Protein AF-A0A956EHF3-F1 (afdb_monomer)

Nearest PDB structures (foldseek):
  3hfq-assembly2_B  TM=5.389E-01  e=4.801E-04  Lactiplantibacillus plantarum
  8qcb-assembly1_C  TM=4.777E-01  e=9.890E-03  Saccharomyces cerevisiae
  8suc-assembly1_A  TM=6.379E-01  e=1.531E-01  Caenorhabditis elegans

Mean predicted aligned error: 15.93 Å

Foldseek 3Di:
DDDDDDDDDDDDDDDDDDDDDDDDDDDDDDDDDDDDDDDDDDDDDDDDDDDDDDDDDDDDDDDPDPDDDDDDDDDDDDDDDDDDDDDDDDDDDPDPDDLPDDDPPQPVPCVPLQDDLPFDWDWADDLQFQWIWTATPVVRFGFFIEHQAQPTNLLRWADWEAAPSRQKIWIWRLNQQKIWMFGPDPVLFDPPVPPPDQDAGGHHVRYDHPPRHRRGQDMDRDPQAANDSQFHKAAKYKQLADQDPVNSGHDQIKMWIWGAGPQRWIWTWIARRRYRHTPDTATDHNDPLVSHHQHAWEAALVRWIWTDRQAFWIWTWQPVDVVIHIDIGTDDRVDRDHYDYDRNVD

Sequence (346 aa):
MRRSISLSLPVLIGSALVACSGGEGRDSDSESGASSVTIGSVSVSASASASASASASASASASGGDSDSGSGSSGTDSAGSDSAASDSAASAGEGVKFDLGDTPEFPPKCDGVGGMLDESYIWVPSTSDGWVSKINTRTLVEEARYYMGPSGGTESVSRTAVSGDGRFVVVNSRGTGRSTAVAANIADCVDTNQDGVINTSTSPADIKPWGTDECVLWSLVHPSWSGSYTHGPRGITWTLGEWNEPTCSFINPKVWLGFLGGGGEGHIVKLNGITGQMEEDLVAPAWDGQGYAPYGGALDPEQRPWFTGLRGELVRVNTDQNPISLTRISQPGNIQTYGMTVDPNG

Radius of gyration: 29.64 Å; Cα contacts (8 Å, |Δi|>4): 679; chains: 1; bounding box: 87×95×73 Å

Structure (mmCIF, N/CA/C/O backbone):
data_AF-A0A956EHF3-F1
#
_entry.id   AF-A0A956EHF3-F1
#
loop_
_atom_site.group_PDB
_atom_site.id
_atom_site.type_symbol
_atom_site.label_atom_id
_atom_site.label_alt_id
_atom_site.label_comp_id
_atom_site.label_asym_id
_atom_site.label_entity_id
_atom_site.label_seq_id
_atom_site.pdbx_PDB_ins_code
_atom_site.Cartn_x
_atom_site.Cartn_y
_atom_site.Cartn_z
_atom_site.occupancy
_atom_site.B_iso_or_equiv
_atom_site.auth_seq_id
_atom_site.auth_comp_id
_atom_site.auth_asym_id
_atom_site.auth_atom_id
_atom_site.pdbx_PDB_model_num
ATOM 1 N N . MET A 1 1 ? 45.647 47.481 1.843 1.00 43.12 1 MET A N 1
ATOM 2 C CA . MET A 1 1 ? 45.424 48.427 0.719 1.00 43.12 1 MET A CA 1
ATOM 3 C C . MET A 1 1 ? 43.963 48.869 0.710 1.00 43.12 1 MET A C 1
ATOM 5 O O . MET A 1 1 ? 43.163 48.246 1.397 1.00 43.12 1 MET A O 1
ATOM 9 N N . ARG A 1 2 ? 43.634 49.995 0.060 1.00 35.66 2 ARG A N 1
ATOM 10 C CA . ARG A 1 2 ? 42.328 50.674 0.195 1.00 35.66 2 ARG A CA 1
ATOM 11 C C . ARG A 1 2 ? 41.221 50.026 -0.652 1.00 35.66 2 ARG A C 1
ATOM 13 O O . ARG A 1 2 ? 41.503 49.445 -1.692 1.00 35.66 2 ARG A O 1
ATOM 20 N N . ARG A 1 3 ? 39.969 50.193 -0.203 1.00 41.28 3 ARG A N 1
ATOM 21 C CA . ARG A 1 3 ? 38.739 49.939 -0.977 1.00 41.28 3 ARG A CA 1
ATOM 22 C C . ARG A 1 3 ? 38.704 50.786 -2.255 1.00 41.28 3 ARG A C 1
ATOM 24 O O . ARG A 1 3 ? 39.095 51.950 -2.202 1.00 41.28 3 ARG A O 1
ATOM 31 N N . SER A 1 4 ? 38.035 50.271 -3.285 1.00 49.88 4 SER A N 1
ATOM 32 C CA . SER A 1 4 ? 37.347 51.083 -4.294 1.00 49.88 4 SER A CA 1
ATOM 33 C C . SER A 1 4 ? 35.994 50.450 -4.615 1.00 49.88 4 SER A C 1
ATOM 35 O O . SER A 1 4 ? 35.916 49.280 -4.968 1.00 49.88 4 SER A O 1
ATOM 37 N N . ILE A 1 5 ? 34.933 51.236 -4.443 1.00 44.69 5 ILE A N 1
ATOM 38 C CA . ILE A 1 5 ? 33.570 50.939 -4.895 1.00 44.69 5 ILE A CA 1
ATOM 39 C C . ILE A 1 5 ? 33.405 51.628 -6.251 1.00 44.69 5 ILE A C 1
ATOM 41 O O . ILE A 1 5 ? 33.952 52.712 -6.458 1.00 44.69 5 ILE A O 1
ATOM 45 N N . SER A 1 6 ? 32.631 51.053 -7.166 1.00 49.94 6 SER A N 1
ATOM 46 C CA . SER A 1 6 ? 32.070 51.807 -8.288 1.00 49.94 6 SER A CA 1
ATOM 47 C C . SER A 1 6 ? 30.650 51.340 -8.557 1.00 49.94 6 SER A C 1
ATOM 49 O O . SER A 1 6 ? 30.371 50.147 -8.606 1.00 49.94 6 SER A O 1
ATOM 51 N N . LEU A 1 7 ? 29.761 52.320 -8.668 1.00 45.75 7 LEU A N 1
ATOM 52 C CA . LEU A 1 7 ? 28.326 52.176 -8.846 1.00 45.75 7 LEU A CA 1
ATOM 53 C C . LEU A 1 7 ? 27.960 53.060 -10.039 1.00 45.75 7 LEU A C 1
ATOM 55 O O . LEU A 1 7 ? 28.296 54.243 -10.032 1.00 45.75 7 LEU A O 1
ATOM 59 N N . SER A 1 8 ? 27.313 52.513 -11.064 1.00 44.25 8 SER A N 1
ATOM 60 C CA . SER A 1 8 ? 26.724 53.321 -12.138 1.00 44.25 8 SER A CA 1
ATOM 61 C C . SER A 1 8 ? 25.534 52.603 -12.779 1.00 44.25 8 SER A C 1
ATOM 63 O O . SER A 1 8 ? 25.517 51.386 -12.933 1.00 44.25 8 SER A O 1
ATOM 65 N N . LEU A 1 9 ? 24.516 53.403 -13.074 1.00 37.94 9 LEU A N 1
ATOM 66 C CA . LEU A 1 9 ? 23.168 53.090 -13.552 1.00 37.94 9 LEU A CA 1
ATOM 67 C C . LEU A 1 9 ? 22.742 54.312 -14.409 1.00 37.94 9 LEU A C 1
ATOM 69 O O . LEU A 1 9 ? 23.399 55.351 -14.297 1.00 37.94 9 LEU A O 1
ATOM 73 N N . PRO A 1 10 ? 21.566 54.333 -15.056 1.00 60.44 10 PRO A N 1
ATOM 74 C CA . PRO A 1 10 ? 20.973 53.421 -16.041 1.00 60.44 10 PRO A CA 1
ATOM 75 C C . PRO A 1 10 ? 20.956 54.056 -17.460 1.00 60.44 10 PRO A C 1
ATOM 77 O O . PRO A 1 10 ? 21.263 55.235 -17.613 1.00 60.44 10 PRO A O 1
ATOM 80 N N . VAL A 1 11 ? 20.456 53.342 -18.480 1.00 40.88 11 VAL A N 1
ATOM 81 C CA . VAL A 1 11 ? 19.829 53.967 -19.670 1.00 40.88 11 VAL A CA 1
ATOM 82 C C . VAL A 1 11 ? 18.556 53.197 -20.045 1.00 40.88 11 VAL A C 1
ATOM 84 O O . VAL A 1 11 ? 18.517 51.972 -19.963 1.00 40.88 11 VAL A O 1
ATOM 87 N N . LEU A 1 12 ? 17.517 53.939 -20.429 1.00 38.81 12 LEU A N 1
ATOM 88 C CA . LEU A 1 12 ? 16.202 53.478 -20.895 1.00 38.81 12 LEU A CA 1
ATOM 89 C C . LEU A 1 12 ? 15.941 54.087 -22.296 1.00 38.81 12 LEU A C 1
ATOM 91 O O . LEU A 1 12 ? 16.754 54.895 -22.740 1.00 38.81 12 LEU A O 1
ATOM 95 N N . ILE A 1 13 ? 14.782 53.803 -22.918 1.00 36.38 13 ILE A N 1
ATOM 96 C CA . ILE A 1 13 ? 14.319 54.271 -24.258 1.00 36.38 13 ILE A CA 1
ATOM 97 C C . ILE A 1 13 ? 14.826 53.371 -25.414 1.00 36.38 13 ILE A C 1
ATOM 99 O O . ILE A 1 13 ? 16.001 53.035 -25.467 1.00 36.38 13 ILE A O 1
ATOM 103 N N . GLY A 1 14 ? 13.997 52.949 -26.380 1.00 33.28 14 GLY A N 1
ATOM 104 C CA . GLY A 1 14 ? 12.549 53.160 -26.536 1.00 33.28 14 GLY A CA 1
ATOM 105 C C . GLY A 1 14 ? 11.970 52.462 -27.779 1.00 33.28 14 GLY A C 1
ATOM 106 O O . GLY A 1 14 ? 12.709 51.963 -28.623 1.00 33.28 14 GLY A O 1
ATOM 107 N N . SER A 1 15 ? 10.639 52.411 -27.875 1.00 41.09 15 SER A N 1
ATOM 108 C CA . SER A 1 15 ? 9.892 51.748 -28.958 1.00 41.09 15 SER A CA 1
ATOM 109 C C . SER A 1 15 ? 9.709 52.630 -30.200 1.00 41.09 15 SER A C 1
ATOM 111 O O . SER A 1 15 ? 9.577 53.846 -30.076 1.00 41.09 15 SER A O 1
ATOM 113 N N . ALA A 1 16 ? 9.563 52.012 -31.378 1.00 37.00 16 ALA A N 1
ATOM 114 C CA . ALA A 1 16 ? 8.971 52.643 -32.562 1.00 37.00 16 ALA A CA 1
ATOM 115 C C . ALA A 1 16 ? 8.178 51.621 -33.406 1.00 37.00 16 ALA A C 1
ATOM 117 O O . ALA A 1 16 ? 8.663 50.528 -33.686 1.00 37.00 16 ALA A O 1
ATOM 118 N N . LEU A 1 17 ? 6.960 52.002 -33.802 1.00 39.00 17 LEU A N 1
ATOM 119 C CA . LEU A 1 17 ? 6.030 51.289 -34.693 1.00 39.00 17 LEU A CA 1
ATOM 120 C C . LEU A 1 17 ? 5.929 52.021 -36.042 1.00 39.00 17 LEU A C 1
ATOM 122 O O . LEU A 1 17 ? 5.933 53.245 -36.029 1.00 39.00 17 LEU A O 1
ATOM 126 N N . VAL A 1 18 ? 5.732 51.280 -37.143 1.00 36.66 18 VAL A N 1
ATOM 127 C CA . VAL A 1 18 ? 5.091 51.635 -38.444 1.00 36.66 18 VAL A CA 1
ATOM 128 C C . VAL A 1 18 ? 4.889 50.269 -39.160 1.00 36.66 18 VAL A C 1
ATOM 130 O O . VAL A 1 18 ? 5.855 49.518 -39.241 1.00 36.66 18 VAL A O 1
ATOM 133 N N . ALA A 1 19 ? 3.689 49.730 -39.450 1.00 30.39 19 ALA A N 1
ATOM 134 C CA . ALA A 1 19 ? 2.595 50.141 -40.366 1.00 30.39 19 ALA A CA 1
ATOM 135 C C . ALA A 1 19 ? 2.975 50.025 -41.876 1.00 30.39 19 ALA A C 1
ATOM 137 O O . ALA A 1 19 ? 4.065 50.437 -42.239 1.00 30.39 19 ALA A O 1
ATOM 138 N N . CYS A 1 20 ? 2.169 49.524 -42.835 1.00 32.56 20 CYS A N 1
ATOM 139 C CA . CYS A 1 20 ? 0.815 48.930 -42.831 1.00 32.56 20 CYS A CA 1
ATOM 140 C C . CYS A 1 20 ? 0.480 48.213 -44.183 1.00 32.56 20 CYS A C 1
ATOM 142 O O . CYS A 1 20 ? 1.234 48.349 -45.144 1.00 32.56 20 CYS A O 1
ATOM 144 N N . SER A 1 21 ? -0.721 47.603 -44.278 1.00 30.64 21 SER A N 1
ATOM 145 C CA . SER A 1 21 ? -1.474 47.122 -45.482 1.00 30.64 21 SER A CA 1
ATOM 146 C C . SER A 1 21 ? -1.103 45.765 -46.140 1.00 30.64 21 SER A C 1
ATOM 148 O O . SER A 1 21 ? 0.073 45.450 -46.267 1.00 30.64 21 SER A O 1
ATOM 150 N N . GLY A 1 22 ? -2.063 44.933 -46.599 1.00 30.47 22 GLY A N 1
ATOM 151 C CA . GLY A 1 22 ? -3.537 44.991 -46.433 1.00 30.47 22 GLY A CA 1
ATOM 152 C C . GLY A 1 22 ? -4.351 43.950 -47.252 1.00 30.47 22 GLY A C 1
ATOM 153 O O . GLY A 1 22 ? -3.834 43.421 -48.229 1.00 30.47 22 GLY A O 1
ATOM 154 N N . GLY A 1 23 ? -5.628 43.731 -46.866 1.00 32.16 23 GLY A N 1
ATOM 155 C CA . GLY A 1 23 ? -6.690 42.965 -47.578 1.00 32.16 23 GLY A CA 1
ATOM 156 C C . GLY A 1 23 ? -6.627 41.426 -47.454 1.00 32.16 23 GLY A C 1
ATOM 157 O O . GLY A 1 23 ? -5.544 40.866 -47.541 1.00 32.16 23 GLY A O 1
ATOM 158 N N . GLU A 1 24 ? -7.697 40.642 -47.250 1.00 36.94 24 GLU A N 1
ATOM 159 C CA . GLU A 1 24 ? -9.147 40.825 -46.962 1.00 36.94 24 GLU A CA 1
ATOM 160 C C . GLU A 1 24 ? -9.628 39.561 -46.176 1.00 36.94 24 GLU A C 1
ATOM 162 O O . GLU A 1 24 ? -8.911 38.563 -46.179 1.00 36.94 24 GLU A O 1
ATOM 167 N N . GLY A 1 25 ? -10.787 39.448 -45.504 1.00 30.11 25 GLY A N 1
ATOM 168 C CA . GLY A 1 25 ? -11.934 40.340 -45.245 1.00 30.11 25 GLY A CA 1
ATOM 169 C C . GLY A 1 25 ? -13.141 39.546 -44.662 1.00 30.11 25 GLY A C 1
ATOM 170 O O . GLY A 1 25 ? -13.052 38.325 -44.550 1.00 30.11 25 GLY A O 1
ATOM 171 N N . ARG A 1 26 ? -14.273 40.221 -44.377 1.00 33.62 26 ARG A N 1
ATOM 172 C CA . ARG A 1 26 ? -15.594 39.710 -43.891 1.00 33.62 26 ARG A CA 1
ATOM 173 C C . ARG A 1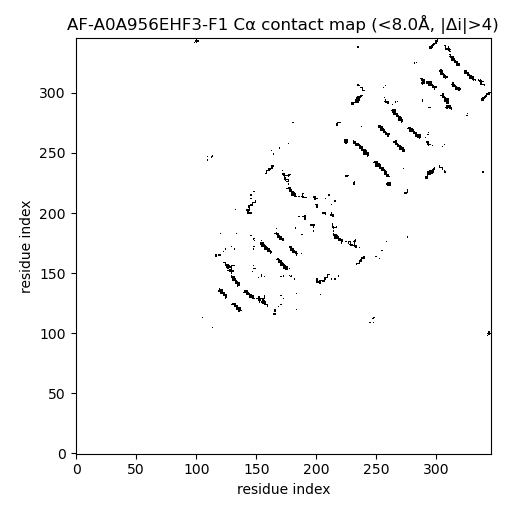 26 ? -15.736 39.316 -42.404 1.00 33.62 26 ARG A C 1
ATOM 175 O O . ARG A 1 26 ? -15.600 38.151 -42.047 1.00 33.62 26 ARG A O 1
ATOM 182 N N . ASP A 1 27 ? -16.052 40.323 -41.583 1.00 32.94 27 ASP A N 1
ATOM 183 C CA . ASP A 1 27 ? -17.317 40.560 -40.834 1.00 32.94 27 ASP A CA 1
ATOM 184 C C . ASP A 1 27 ? -18.120 39.338 -40.295 1.00 32.94 27 ASP A C 1
ATOM 186 O O . ASP A 1 27 ? -18.240 38.316 -40.964 1.00 32.94 27 ASP A O 1
ATOM 190 N N . SER A 1 28 ? -18.787 39.390 -39.128 1.00 34.25 28 SER A N 1
ATOM 191 C CA . SER A 1 28 ? -19.385 40.563 -38.449 1.00 34.25 28 SER A CA 1
ATOM 192 C C . SER A 1 28 ? -19.363 40.504 -36.906 1.00 34.25 28 SER A C 1
ATOM 194 O O . SER A 1 28 ? -19.208 39.442 -36.304 1.00 34.25 28 SER A O 1
ATOM 196 N N . ASP A 1 29 ? -19.579 41.671 -36.294 1.00 29.52 29 ASP A N 1
ATOM 197 C CA . ASP A 1 29 ? -19.496 42.001 -34.860 1.00 29.52 29 ASP A CA 1
ATOM 198 C C . ASP A 1 29 ? -20.608 41.375 -33.979 1.00 29.52 29 ASP A C 1
ATOM 200 O O . ASP A 1 29 ? -21.667 40.970 -34.460 1.00 29.52 29 ASP A O 1
ATOM 204 N N . SER A 1 30 ? -20.479 41.334 -32.645 1.00 34.28 30 SER A N 1
ATOM 205 C CA . SER A 1 30 ? -20.818 42.500 -31.797 1.00 34.28 30 SER A CA 1
ATOM 206 C C . SER A 1 30 ? -20.195 42.450 -30.390 1.00 34.28 30 SER A C 1
ATOM 208 O O . SER A 1 30 ? -20.305 41.445 -29.689 1.00 34.28 30 SER A O 1
ATOM 210 N N . GLU A 1 31 ? -19.620 43.574 -29.950 1.00 29.92 31 GLU A N 1
ATOM 211 C CA . GLU A 1 31 ? -19.123 43.821 -28.585 1.00 29.92 31 GLU A CA 1
ATOM 212 C C . GLU A 1 31 ? -20.164 44.477 -27.653 1.00 29.92 31 GLU A C 1
ATOM 214 O O . GLU A 1 31 ? -21.012 45.247 -28.098 1.00 29.92 31 GLU A O 1
ATOM 219 N N . SER A 1 32 ? -20.008 44.268 -26.338 1.00 32.22 32 SER A N 1
ATOM 220 C CA . SER A 1 32 ? -19.997 45.300 -25.265 1.00 32.22 32 SER A CA 1
ATOM 221 C C . SER A 1 32 ? -19.728 44.573 -23.927 1.00 32.22 32 SER A C 1
ATOM 223 O O . SER A 1 32 ? -20.292 43.507 -23.713 1.00 32.22 32 SER A O 1
ATOM 225 N N . GLY A 1 33 ? -18.856 44.972 -22.990 1.00 25.53 33 GLY A N 1
ATOM 226 C CA . GLY A 1 33 ? -18.296 46.288 -22.649 1.00 25.53 33 GLY A CA 1
ATOM 227 C C . GLY A 1 33 ? -19.103 46.917 -21.492 1.00 25.53 33 GLY A C 1
ATOM 228 O O . GLY A 1 33 ? -20.307 47.061 -21.642 1.00 25.53 33 GLY A O 1
ATOM 229 N N . ALA A 1 34 ? -18.564 47.321 -20.328 1.00 29.62 34 ALA A N 1
ATOM 230 C CA . ALA A 1 34 ? -17.186 47.304 -19.810 1.00 29.62 34 ALA A CA 1
ATOM 231 C C . ALA A 1 34 ? -17.132 47.562 -18.265 1.00 29.62 34 ALA A C 1
ATOM 233 O O . ALA A 1 34 ? -18.137 47.921 -17.661 1.00 29.62 34 ALA A O 1
ATOM 234 N N . SER A 1 35 ? -15.926 47.483 -17.672 1.00 26.55 35 SER A N 1
ATOM 235 C CA . SER A 1 35 ? -15.424 48.309 -16.534 1.00 26.55 35 SER A CA 1
ATOM 236 C C . SER A 1 35 ? -15.904 48.142 -15.061 1.00 26.55 35 SER A C 1
ATOM 238 O O . SER A 1 35 ? -16.793 48.840 -14.594 1.00 26.55 35 SER A O 1
ATOM 240 N N . SER A 1 36 ? -15.123 47.366 -14.285 1.00 28.16 36 SER A N 1
ATOM 241 C CA . SER A 1 36 ? -14.218 47.805 -13.174 1.00 28.16 36 SER A CA 1
ATOM 242 C C . SER A 1 36 ? -14.675 48.544 -11.874 1.00 28.16 36 SER A C 1
ATOM 244 O O . SER A 1 36 ? -15.384 49.538 -11.943 1.00 28.16 36 SER A O 1
ATOM 246 N N . VAL A 1 37 ? -13.985 48.199 -10.753 1.00 25.75 37 VAL A N 1
ATOM 247 C CA . VAL A 1 37 ? -13.595 49.006 -9.539 1.00 25.75 37 VAL A CA 1
ATOM 248 C C . VAL A 1 37 ? -14.238 48.680 -8.152 1.00 25.75 37 VAL A C 1
ATOM 250 O O . VAL A 1 37 ? -15.301 49.168 -7.802 1.00 25.75 37 VAL A O 1
ATOM 253 N N . THR A 1 38 ? -13.453 47.952 -7.328 1.00 25.86 38 THR A N 1
ATOM 254 C CA . THR A 1 38 ? -13.061 48.198 -5.901 1.00 25.86 38 THR A CA 1
ATOM 255 C C . THR A 1 38 ? -14.037 48.135 -4.693 1.00 25.86 38 THR A C 1
ATOM 257 O O . THR A 1 38 ? -14.842 49.026 -4.469 1.00 25.86 38 THR A O 1
ATOM 260 N N . ILE A 1 39 ? -13.745 47.153 -3.812 1.00 29.09 39 ILE A N 1
ATOM 261 C CA . ILE A 1 39 ? -13.782 47.0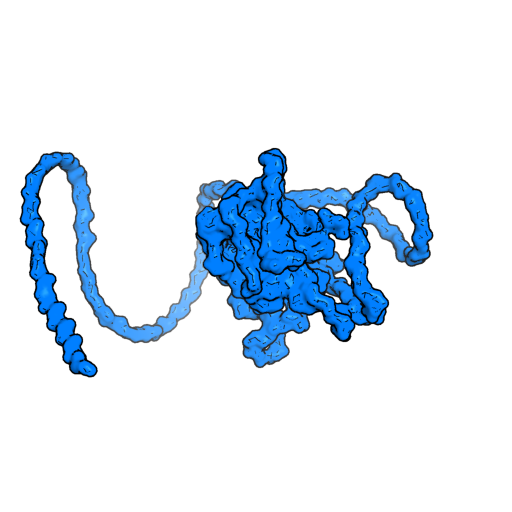91 -2.318 1.00 29.09 39 ILE A CA 1
ATOM 262 C C . ILE A 1 39 ? -15.000 47.659 -1.548 1.00 29.09 39 ILE A C 1
ATOM 264 O O . ILE A 1 39 ? -15.195 48.865 -1.443 1.00 29.09 39 ILE A O 1
ATOM 268 N N . GLY A 1 40 ? -15.666 46.773 -0.793 1.00 25.34 40 GLY A N 1
ATOM 269 C CA . GLY A 1 40 ? -16.556 47.086 0.335 1.00 25.34 40 GLY A CA 1
ATOM 270 C C . GLY A 1 40 ? -16.744 45.852 1.233 1.00 25.34 40 GLY A C 1
ATOM 271 O O . GLY A 1 40 ? -16.691 44.729 0.739 1.00 25.34 40 GLY A O 1
ATOM 272 N N . SER A 1 41 ? -16.885 46.033 2.548 1.00 27.70 41 SER A N 1
ATOM 273 C CA . SER A 1 41 ? -16.745 44.968 3.557 1.00 27.70 41 SER A CA 1
ATOM 274 C C . SER A 1 41 ? -18.035 44.633 4.339 1.00 27.70 41 SER A C 1
ATOM 276 O O . SER A 1 41 ? -19.015 45.368 4.302 1.00 27.70 41 SER A O 1
ATOM 278 N N . VAL A 1 42 ? -17.930 43.562 5.142 1.00 26.11 42 VAL A N 1
ATOM 279 C CA . VAL A 1 42 ? -18.718 43.179 6.341 1.00 26.11 42 VAL A CA 1
ATOM 280 C C . VAL A 1 42 ? -20.083 42.459 6.202 1.00 26.11 42 VAL A C 1
ATOM 282 O O . VAL A 1 42 ? -21.013 42.891 5.533 1.00 26.11 42 VAL A O 1
ATOM 285 N N . SER A 1 43 ? -20.209 41.446 7.074 1.00 25.73 43 SER A N 1
ATOM 286 C CA . SER A 1 43 ? -21.404 40.938 7.787 1.00 25.73 43 SER A CA 1
ATOM 287 C C . SER A 1 43 ? -22.385 39.956 7.124 1.00 25.73 43 SER A C 1
ATOM 289 O O . SER A 1 43 ? -23.267 40.301 6.348 1.00 25.73 43 SER A O 1
ATOM 291 N N . VAL A 1 44 ? -22.290 38.727 7.641 1.00 27.86 44 VAL A N 1
ATOM 292 C CA . VAL A 1 44 ? -23.337 37.708 7.814 1.00 27.86 44 VAL A CA 1
ATOM 293 C C . VAL A 1 44 ? -24.749 38.228 8.128 1.00 27.86 44 VAL A C 1
ATOM 295 O O . VAL A 1 44 ? -24.937 39.092 8.983 1.00 27.86 44 VAL A O 1
ATOM 298 N N . SER A 1 45 ? -25.753 37.527 7.595 1.00 28.00 45 SER A N 1
ATOM 299 C CA . SER A 1 45 ? -26.913 37.056 8.371 1.00 28.00 45 SER A CA 1
ATOM 300 C C . SER A 1 45 ? -27.565 35.856 7.683 1.00 28.00 45 SER A C 1
ATOM 302 O O . SER A 1 45 ? -27.703 35.825 6.463 1.00 28.00 45 SER A O 1
ATOM 304 N N . ALA A 1 46 ? -27.939 34.852 8.474 1.00 28.17 46 ALA A N 1
ATOM 305 C CA . ALA A 1 46 ? -28.605 33.648 7.994 1.00 28.17 46 ALA A CA 1
ATOM 306 C C . ALA A 1 46 ? -30.119 33.862 7.841 1.00 28.17 46 ALA A C 1
ATOM 308 O O . ALA A 1 46 ? -30.720 34.655 8.564 1.00 28.17 46 ALA A O 1
ATOM 309 N N . SER A 1 47 ? -30.756 33.072 6.977 1.00 28.81 47 SER A N 1
ATOM 310 C CA . SER A 1 47 ? -32.165 32.688 7.122 1.00 28.81 47 SER A CA 1
ATOM 311 C C . SER A 1 47 ? -32.418 31.391 6.365 1.00 28.81 47 SER A C 1
ATOM 313 O O . SER A 1 47 ? -32.215 31.314 5.157 1.00 28.81 47 SER A O 1
ATOM 315 N N . ALA A 1 48 ? -32.844 30.361 7.092 1.00 28.70 48 ALA A N 1
ATOM 316 C CA . ALA A 1 48 ? -33.295 29.108 6.508 1.00 28.70 48 ALA A CA 1
ATOM 317 C C . ALA A 1 48 ? -34.742 29.239 6.012 1.00 28.70 48 ALA A C 1
ATOM 319 O O . ALA A 1 48 ? -35.549 29.946 6.613 1.00 28.70 48 ALA A O 1
ATOM 320 N N . SER A 1 49 ? -35.098 28.485 4.974 1.00 29.38 49 SER A N 1
ATOM 321 C CA . SER A 1 49 ? -36.473 28.033 4.736 1.00 29.38 49 SER A CA 1
ATOM 322 C C . SER A 1 49 ? -36.449 26.803 3.838 1.00 29.38 49 SER A C 1
ATOM 324 O O . SER A 1 49 ? -35.957 26.850 2.715 1.00 29.38 49 SER A O 1
ATOM 326 N N . ALA A 1 50 ? -36.968 25.692 4.352 1.00 28.53 50 ALA A N 1
ATOM 327 C CA . ALA A 1 50 ? -37.194 24.483 3.575 1.00 28.53 50 ALA A CA 1
ATOM 328 C C . ALA A 1 50 ? -38.518 24.581 2.806 1.00 28.53 50 ALA A C 1
ATOM 330 O O . ALA A 1 50 ? -39.474 25.167 3.312 1.00 28.53 50 ALA A O 1
ATOM 331 N N . SER A 1 51 ? -38.608 23.919 1.651 1.00 28.05 51 SER A N 1
ATOM 332 C CA . SER A 1 51 ? -39.790 23.140 1.243 1.00 28.05 51 SER A CA 1
ATOM 333 C C . SER A 1 51 ? -39.480 22.295 0.008 1.00 28.05 51 SER A C 1
ATOM 335 O O . SER A 1 51 ? -38.732 22.707 -0.874 1.00 28.05 51 SER A O 1
ATOM 337 N N . ALA A 1 52 ? -40.044 21.091 -0.030 1.00 27.14 52 ALA A N 1
ATOM 338 C CA . ALA A 1 52 ? -39.847 20.116 -1.097 1.00 27.14 52 ALA A CA 1
ATOM 339 C C . ALA A 1 52 ? -40.829 20.324 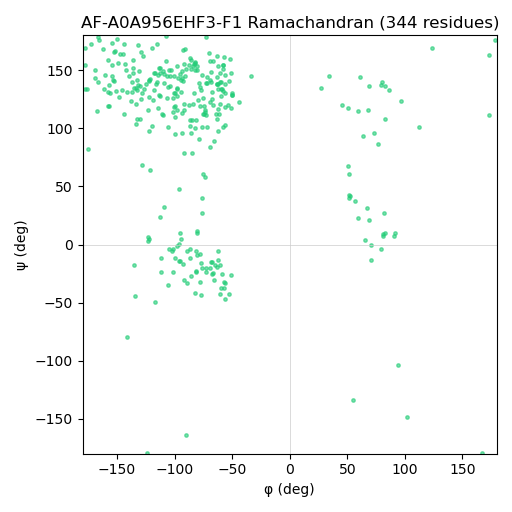-2.261 1.00 27.14 52 ALA A C 1
ATOM 341 O O . ALA A 1 52 ? -41.927 20.840 -2.049 1.00 27.14 52 ALA A O 1
ATOM 342 N N . SER A 1 53 ? -40.511 19.784 -3.445 1.00 28.12 53 SER A N 1
ATOM 343 C CA . SER A 1 53 ? -41.320 18.713 -4.066 1.00 28.12 53 SER A CA 1
ATOM 344 C C . SER A 1 53 ? -40.736 18.218 -5.393 1.00 28.12 53 SER A C 1
ATOM 346 O O . SER A 1 53 ? -40.000 18.918 -6.080 1.00 28.12 53 SER A O 1
ATOM 348 N N . ALA A 1 54 ? -41.068 16.970 -5.719 1.00 26.50 54 ALA A N 1
ATOM 349 C CA . ALA A 1 54 ? -40.561 16.218 -6.861 1.00 26.50 54 ALA A CA 1
ATOM 350 C C . ALA A 1 54 ? -41.051 16.734 -8.227 1.00 26.50 54 ALA A C 1
ATOM 352 O O . ALA A 1 54 ? -42.163 17.250 -8.338 1.00 26.50 54 ALA A O 1
ATOM 353 N N . SER A 1 55 ? -40.306 16.413 -9.291 1.00 27.14 55 SER A N 1
ATOM 354 C CA . SER A 1 55 ? -40.805 15.521 -10.358 1.00 27.14 55 SER A CA 1
ATOM 355 C C . SER A 1 55 ? -39.694 15.100 -11.330 1.00 27.14 55 SER A C 1
ATOM 357 O O . SER A 1 55 ? -38.721 15.821 -11.532 1.00 27.14 55 SER A O 1
ATOM 359 N N . ALA A 1 56 ? -39.838 13.907 -11.911 1.00 26.58 56 ALA A N 1
ATOM 360 C CA . ALA A 1 56 ? -38.849 13.274 -12.783 1.00 26.58 56 ALA A CA 1
ATOM 361 C C . ALA A 1 56 ? -38.901 13.770 -14.239 1.00 26.58 56 ALA A C 1
ATOM 363 O O . ALA A 1 56 ? -39.959 14.139 -14.747 1.00 26.58 56 ALA A O 1
ATOM 364 N N . SER A 1 57 ? -37.782 13.638 -14.952 1.00 26.52 57 SER A N 1
ATOM 365 C CA . SER A 1 57 ? -37.750 13.349 -16.392 1.00 26.52 57 SER A CA 1
ATOM 366 C C . SER A 1 57 ? -36.415 12.700 -16.741 1.00 26.52 57 SER A C 1
ATOM 368 O O . SER A 1 57 ? -35.362 13.173 -16.320 1.00 26.52 57 SER A O 1
ATOM 370 N N . ALA A 1 58 ? -36.467 11.583 -17.463 1.00 26.53 58 ALA A N 1
ATOM 371 C CA . ALA A 1 58 ? -35.290 10.811 -17.835 1.00 26.53 58 ALA A CA 1
ATOM 372 C C . ALA A 1 58 ? -34.721 11.272 -19.182 1.00 26.53 58 ALA A C 1
ATOM 374 O O . ALA A 1 58 ? -35.468 11.556 -20.117 1.00 26.53 58 ALA A O 1
ATOM 375 N N . SER A 1 59 ? -33.399 11.227 -19.313 1.00 26.25 59 SER A N 1
ATOM 376 C CA . SER A 1 59 ? -32.712 11.229 -20.605 1.00 26.25 59 SER A CA 1
ATOM 377 C C . SER A 1 59 ? -31.479 10.337 -20.502 1.00 26.25 59 SER A C 1
ATOM 379 O O . SER A 1 59 ? -30.550 10.634 -19.754 1.00 26.25 59 SER A O 1
ATOM 381 N N . ALA A 1 60 ? -31.505 9.212 -21.215 1.00 26.70 60 ALA A N 1
ATOM 382 C CA . ALA A 1 60 ? -30.430 8.230 -21.210 1.00 26.70 60 ALA A CA 1
ATOM 383 C C . ALA A 1 60 ? -29.227 8.699 -22.042 1.00 26.70 60 ALA A C 1
ATOM 385 O O . ALA A 1 60 ? -29.387 9.310 -23.099 1.00 26.70 60 ALA A O 1
ATOM 386 N N . SER A 1 61 ? -28.022 8.340 -21.608 1.00 26.58 61 SER A N 1
ATOM 387 C CA . SER A 1 61 ? -26.817 8.260 -22.442 1.00 26.58 61 SER A CA 1
ATOM 388 C C . SER A 1 61 ? -25.869 7.232 -21.824 1.00 26.58 61 SER A C 1
ATOM 390 O O . SER A 1 61 ? -25.838 7.070 -20.607 1.00 26.58 61 SER A O 1
ATOM 392 N N . ALA A 1 62 ? -25.206 6.448 -22.673 1.00 29.42 62 ALA A N 1
ATOM 393 C CA . ALA A 1 62 ? -24.732 5.116 -22.306 1.00 29.42 62 ALA A CA 1
ATOM 394 C C . ALA A 1 62 ? -23.452 5.105 -21.454 1.00 29.42 62 ALA A C 1
ATOM 396 O O . ALA A 1 62 ? -22.463 5.751 -21.793 1.00 29.42 62 ALA A O 1
ATOM 397 N N . SER A 1 63 ? -23.446 4.270 -20.413 1.00 27.98 63 SER A N 1
ATOM 398 C CA . SER A 1 63 ? -22.245 3.854 -19.686 1.00 27.98 63 SER A CA 1
ATOM 399 C C . SER A 1 63 ? -21.802 2.466 -20.157 1.00 27.98 63 SER A C 1
ATOM 401 O O . SER A 1 63 ? -22.459 1.470 -19.851 1.00 27.98 63 SER A O 1
ATOM 403 N N . GLY A 1 64 ? -20.677 2.389 -20.868 1.00 33.28 64 GLY A N 1
ATOM 404 C CA . GLY A 1 64 ? -19.926 1.139 -20.989 1.00 33.28 64 GLY A CA 1
ATOM 405 C C . GLY A 1 64 ? -19.169 0.904 -19.686 1.00 33.28 64 GLY A C 1
ATOM 406 O O . GLY A 1 64 ? -18.164 1.568 -19.446 1.00 33.28 64 GLY A O 1
ATOM 407 N N . GLY A 1 65 ? -19.692 0.031 -18.827 1.00 26.27 65 GLY A N 1
ATOM 408 C CA . GLY A 1 65 ? -19.079 -0.329 -17.551 1.00 26.27 65 GLY A CA 1
ATOM 409 C C . GLY A 1 65 ? -18.825 -1.826 -17.484 1.00 26.27 65 GLY A C 1
ATOM 410 O O . GLY A 1 65 ? -19.736 -2.580 -17.144 1.00 26.27 65 GLY A O 1
ATOM 411 N N . ASP A 1 66 ? -17.595 -2.245 -17.782 1.00 30.47 66 ASP A N 1
ATOM 412 C CA . ASP A 1 66 ? -17.171 -3.633 -17.595 1.00 30.47 66 ASP A CA 1
ATOM 413 C C . ASP A 1 66 ? -17.215 -3.977 -16.101 1.00 30.47 66 ASP A C 1
ATOM 415 O O . ASP A 1 66 ? -16.470 -3.428 -15.288 1.00 30.47 66 ASP A O 1
ATOM 419 N N . SER A 1 67 ? -18.149 -4.859 -15.751 1.00 35.22 67 SER A N 1
ATOM 420 C CA . SER A 1 67 ? -18.478 -5.249 -14.379 1.00 35.22 67 SER A CA 1
ATOM 421 C C . SER A 1 67 ? -18.452 -6.772 -14.266 1.00 35.22 67 SER A C 1
ATOM 423 O O . SER A 1 67 ? -19.497 -7.401 -14.108 1.00 35.22 67 SER A O 1
ATOM 425 N N . ASP A 1 68 ? -17.271 -7.383 -14.371 1.00 36.16 68 ASP A N 1
ATOM 426 C CA . ASP A 1 68 ? -17.154 -8.840 -14.277 1.00 36.16 68 ASP A CA 1
ATOM 427 C C . ASP A 1 68 ? -17.020 -9.309 -12.825 1.00 36.16 68 ASP A C 1
ATOM 429 O O . ASP A 1 68 ? -15.968 -9.241 -12.187 1.00 36.16 68 ASP A O 1
ATOM 433 N N . SER A 1 69 ? -18.144 -9.810 -12.312 1.00 36.53 69 SER A N 1
ATOM 434 C CA . SER A 1 69 ? -18.225 -10.530 -11.044 1.00 36.53 69 SER A CA 1
ATOM 435 C C . SER A 1 69 ? -17.878 -12.002 -11.268 1.00 36.53 69 SER A C 1
ATOM 437 O O . SER A 1 69 ? -18.567 -12.697 -12.016 1.00 36.53 69 SER A O 1
ATOM 439 N N . GLY A 1 70 ? -16.840 -12.501 -10.593 1.00 30.81 70 GLY A N 1
ATOM 440 C CA . GLY A 1 70 ? -16.506 -13.927 -10.603 1.00 30.81 70 GLY A CA 1
ATOM 441 C C . GLY A 1 70 ? -17.639 -14.759 -9.997 1.00 30.81 70 GLY A C 1
ATOM 442 O O . GLY A 1 70 ? -17.963 -14.612 -8.820 1.00 30.81 70 GLY A O 1
ATOM 443 N N . SER A 1 71 ? -18.255 -15.626 -10.800 1.00 33.97 71 SER A N 1
ATOM 444 C CA . SER A 1 71 ? -19.386 -16.455 -10.377 1.00 33.97 71 SER A CA 1
ATOM 445 C C . SER A 1 71 ? -18.939 -17.626 -9.495 1.00 33.97 71 SER A C 1
ATOM 447 O O . SER A 1 71 ? -18.292 -18.566 -9.951 1.00 33.97 71 SER A O 1
ATOM 449 N N . GLY A 1 72 ? -19.323 -17.596 -8.217 1.00 29.28 72 GLY A N 1
ATOM 450 C CA . GLY A 1 72 ? -19.196 -18.748 -7.324 1.00 29.28 72 GLY A CA 1
ATOM 451 C C . GLY A 1 72 ? -20.240 -19.814 -7.660 1.00 29.28 72 GLY A C 1
ATOM 452 O O . GLY A 1 72 ? -21.437 -19.582 -7.487 1.00 29.28 72 GLY A O 1
ATOM 453 N N . SER A 1 73 ? -19.803 -20.982 -8.138 1.00 32.12 73 SER A N 1
ATOM 454 C CA . SER A 1 73 ? -20.697 -22.121 -8.378 1.00 32.12 73 SER A CA 1
ATOM 455 C C . SER A 1 73 ? -21.151 -22.755 -7.064 1.00 32.12 73 SER A C 1
ATOM 457 O O . SER A 1 73 ? -20.357 -22.960 -6.149 1.00 32.12 73 SER A O 1
ATOM 459 N N . SER A 1 74 ? -22.430 -23.116 -6.994 1.00 32.88 74 SER A N 1
ATOM 460 C CA . SER A 1 74 ? -23.043 -23.776 -5.841 1.00 32.88 74 SER A CA 1
ATOM 461 C C . SER A 1 74 ? -22.529 -25.211 -5.654 1.00 32.88 74 SER A C 1
ATOM 463 O O . SER A 1 74 ? -22.420 -25.960 -6.625 1.00 32.88 74 SER A O 1
ATOM 465 N N . GLY A 1 75 ? -22.305 -25.616 -4.402 1.00 29.33 75 GLY A N 1
ATOM 466 C CA . GLY A 1 75 ? -22.043 -26.997 -3.986 1.00 29.33 75 GLY A CA 1
ATOM 467 C C . GLY A 1 75 ? -22.594 -27.216 -2.575 1.00 29.33 75 GLY A C 1
ATOM 468 O O . GLY A 1 75 ? -22.346 -26.399 -1.696 1.00 29.33 75 GLY A O 1
ATOM 469 N N . THR A 1 76 ? -23.414 -28.250 -2.389 1.00 29.25 76 THR A N 1
ATOM 470 C CA . THR A 1 76 ? -24.264 -28.457 -1.199 1.00 29.25 76 THR A CA 1
ATOM 471 C C . THR A 1 76 ? -23.572 -29.162 -0.028 1.00 29.25 76 THR A C 1
ATOM 473 O O . THR A 1 76 ? -22.610 -29.902 -0.217 1.00 29.25 76 THR A O 1
ATOM 476 N N . ASP A 1 77 ? -24.134 -28.972 1.167 1.00 31.52 77 ASP A N 1
ATOM 477 C CA . ASP A 1 77 ? -23.628 -29.411 2.473 1.00 31.52 77 ASP A CA 1
ATOM 478 C C . ASP A 1 77 ? -23.393 -30.922 2.651 1.00 31.52 77 ASP A C 1
ATOM 480 O O . ASP A 1 77 ? -24.125 -31.763 2.124 1.00 31.52 77 ASP A O 1
ATOM 484 N N . SER A 1 78 ? -22.476 -31.259 3.566 1.00 32.09 78 SER A N 1
ATOM 485 C CA . SER A 1 78 ? -22.624 -32.385 4.506 1.00 32.09 78 SER A CA 1
ATOM 486 C C . SER A 1 78 ? -21.727 -32.191 5.735 1.00 32.09 78 SER A C 1
ATOM 488 O O . SER A 1 78 ? -20.544 -31.891 5.608 1.00 32.09 78 SER A O 1
ATOM 490 N N . ALA A 1 79 ? -22.294 -32.366 6.932 1.00 34.03 79 ALA A N 1
ATOM 491 C CA . ALA A 1 79 ? -21.592 -32.227 8.212 1.00 34.03 79 ALA A CA 1
ATOM 492 C C . ALA A 1 79 ? -20.879 -33.527 8.637 1.00 34.03 79 ALA A C 1
ATOM 494 O O . ALA A 1 79 ? -21.369 -34.619 8.346 1.00 34.03 79 ALA A O 1
ATOM 495 N N . GLY A 1 80 ? -19.773 -33.422 9.389 1.00 28.95 80 GLY A N 1
ATOM 496 C CA . GLY A 1 80 ? -19.042 -34.596 9.887 1.00 28.95 80 GLY A CA 1
ATOM 497 C C . GLY A 1 80 ? -17.862 -34.308 10.828 1.00 28.95 80 GLY A C 1
ATOM 498 O O . GLY A 1 80 ? -16.728 -34.313 10.378 1.00 28.95 80 GLY A O 1
ATOM 499 N N . SER A 1 81 ? -18.174 -34.098 12.115 1.00 30.75 81 SER A N 1
ATOM 500 C CA . SER A 1 81 ? -17.377 -34.322 13.351 1.00 30.75 81 SER A CA 1
ATOM 501 C C . SER A 1 81 ? -15.834 -34.280 13.364 1.00 30.75 81 SER A C 1
ATOM 503 O O . SER A 1 81 ? -15.159 -35.026 12.657 1.00 30.75 81 SER A O 1
ATOM 505 N N . ASP A 1 82 ? -15.305 -33.583 14.373 1.00 32.66 82 ASP A N 1
ATOM 506 C CA . ASP A 1 82 ? -13.899 -33.563 14.798 1.00 32.66 82 ASP A CA 1
ATOM 507 C C . ASP A 1 82 ? -13.296 -34.940 15.139 1.00 32.66 82 ASP A C 1
ATOM 509 O O . ASP A 1 82 ? -13.938 -35.779 15.778 1.00 32.66 82 ASP A O 1
ATOM 513 N N . SER A 1 83 ? -12.002 -35.119 14.844 1.00 33.25 83 SER A N 1
ATOM 514 C CA . SER A 1 83 ? -11.044 -35.932 15.622 1.00 33.25 83 SER A CA 1
ATOM 515 C C . SER A 1 83 ? -9.605 -35.628 15.185 1.00 33.25 83 SER A C 1
ATOM 517 O O . SER A 1 83 ? -9.339 -35.454 13.999 1.00 33.25 83 SER A O 1
ATOM 519 N N . ALA A 1 84 ? -8.674 -35.549 16.138 1.00 35.97 84 ALA A N 1
ATOM 520 C CA . ALA A 1 84 ? -7.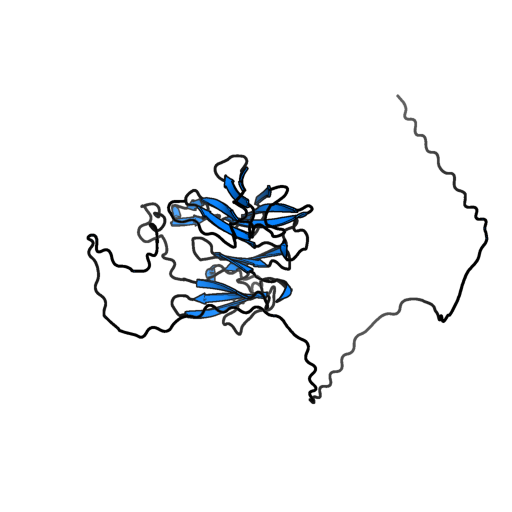314 -35.062 15.901 1.00 35.97 84 ALA A CA 1
ATOM 521 C C . ALA A 1 84 ? -6.280 -36.163 15.575 1.00 35.97 84 ALA A C 1
ATOM 523 O O . ALA A 1 84 ? -6.333 -37.256 16.130 1.00 35.97 84 ALA A O 1
ATOM 524 N N . ALA A 1 85 ? -5.286 -35.762 14.770 1.00 38.00 85 ALA A N 1
ATOM 525 C CA . ALA A 1 85 ? -3.899 -36.245 14.686 1.00 38.00 85 ALA A CA 1
ATOM 526 C C . ALA A 1 85 ? -3.592 -37.726 14.350 1.00 38.00 85 ALA A C 1
ATOM 528 O O . ALA A 1 85 ? -3.749 -38.620 15.177 1.00 38.00 85 ALA A O 1
ATOM 529 N N . SER A 1 86 ? -2.950 -37.937 13.190 1.00 31.22 86 SER A N 1
ATOM 530 C CA . SER A 1 86 ? -1.658 -38.651 13.063 1.00 31.22 86 SER A CA 1
ATOM 531 C C . SER A 1 86 ? -1.172 -38.629 11.606 1.00 31.22 86 SER A C 1
ATOM 533 O O . SER A 1 86 ? -1.930 -38.971 10.701 1.00 31.22 86 SER A O 1
ATOM 535 N N . ASP A 1 87 ? 0.105 -38.319 11.380 1.00 35.81 87 ASP A N 1
ATOM 536 C CA . ASP A 1 87 ? 0.751 -38.413 10.064 1.00 35.81 87 ASP A CA 1
ATOM 537 C C . ASP A 1 87 ? 0.814 -39.846 9.517 1.00 35.81 87 ASP A C 1
ATOM 539 O O . ASP A 1 87 ? 1.102 -40.781 10.270 1.00 35.81 87 ASP A O 1
ATOM 543 N N . SER A 1 88 ? 0.661 -40.001 8.192 1.00 33.78 88 SER A N 1
ATOM 544 C CA . SER A 1 88 ? 1.624 -40.705 7.312 1.00 33.78 88 SER A CA 1
ATOM 545 C C . SER A 1 88 ? 1.115 -40.872 5.868 1.00 33.78 88 SER A C 1
ATOM 547 O O . SER A 1 88 ? 0.248 -41.693 5.597 1.00 33.78 88 SER A O 1
ATOM 549 N N . ALA A 1 89 ? 1.767 -40.161 4.944 1.00 36.53 89 ALA A N 1
ATOM 550 C CA . ALA A 1 89 ? 2.017 -40.508 3.536 1.00 36.53 89 ALA A CA 1
ATOM 551 C C . ALA A 1 89 ? 0.872 -40.965 2.586 1.00 36.53 89 ALA A C 1
ATOM 553 O O . ALA A 1 89 ? 0.396 -42.095 2.609 1.00 36.53 89 ALA A O 1
ATOM 554 N N . ALA A 1 90 ? 0.678 -40.131 1.556 1.00 40.34 90 ALA A N 1
ATOM 555 C CA . ALA A 1 90 ? 0.448 -40.511 0.155 1.00 40.34 90 ALA A CA 1
ATOM 556 C C . ALA A 1 90 ? -0.825 -41.305 -0.224 1.00 40.34 90 ALA A C 1
ATOM 558 O O . ALA A 1 90 ? -0.810 -42.522 -0.405 1.00 40.34 90 ALA A O 1
ATOM 559 N N . SER A 1 91 ? -1.865 -40.558 -0.608 1.00 35.91 91 SER A N 1
ATOM 560 C CA . SER A 1 91 ? -2.747 -40.949 -1.714 1.00 35.91 91 SER A CA 1
ATOM 561 C C . SER A 1 91 ? -2.877 -39.785 -2.697 1.00 35.91 91 SER A C 1
ATOM 563 O O . SER A 1 91 ? -3.119 -38.648 -2.292 1.00 35.91 91 SER A O 1
ATOM 565 N N . ALA A 1 92 ? -2.687 -40.053 -3.990 1.00 47.28 92 ALA A N 1
ATOM 566 C CA . ALA A 1 92 ? -2.827 -39.053 -5.043 1.00 47.28 92 ALA A CA 1
ATOM 567 C C . ALA A 1 92 ? -4.314 -38.840 -5.370 1.00 47.28 92 ALA A C 1
ATOM 569 O O . ALA A 1 92 ? -4.876 -39.534 -6.215 1.00 47.28 92 ALA A O 1
ATOM 570 N N . GLY A 1 93 ? -4.947 -37.890 -4.682 1.00 36.75 93 GLY A N 1
ATOM 571 C CA . GLY A 1 93 ? -6.266 -37.372 -5.044 1.00 36.75 93 GLY A CA 1
ATOM 572 C C . GLY A 1 93 ? -6.155 -36.109 -5.900 1.00 36.75 93 GLY A C 1
ATOM 573 O O . GLY A 1 93 ? -5.319 -35.250 -5.624 1.00 36.75 93 GLY A O 1
ATOM 574 N N . GLU A 1 94 ? -7.030 -35.968 -6.898 1.00 47.66 94 GLU A N 1
ATOM 575 C CA . GLU A 1 94 ? -7.236 -34.730 -7.671 1.00 47.66 94 GLU A CA 1
ATOM 576 C C . GLU A 1 94 ? -7.989 -33.674 -6.834 1.00 47.66 94 GLU A C 1
ATOM 578 O O . GLU A 1 94 ? -9.077 -33.220 -7.179 1.00 47.66 94 GLU A O 1
ATOM 583 N N . GLY A 1 95 ? -7.418 -33.310 -5.685 1.00 42.91 95 GLY A N 1
ATOM 584 C CA . GLY A 1 95 ? -7.826 -32.144 -4.909 1.00 42.91 95 GLY A CA 1
ATOM 585 C C . GLY A 1 95 ? -7.085 -30.894 -5.378 1.00 42.91 95 GLY A C 1
ATOM 586 O O . GLY A 1 95 ? -5.963 -30.979 -5.885 1.00 42.91 95 GLY A O 1
ATOM 587 N N . VAL A 1 96 ? -7.688 -29.721 -5.169 1.00 57.12 96 VAL A N 1
ATOM 588 C CA . VAL A 1 96 ? -6.982 -28.442 -5.320 1.00 57.12 96 VAL A CA 1
ATOM 589 C C . VAL A 1 96 ? -5.835 -28.428 -4.313 1.00 57.12 96 VAL A C 1
ATOM 591 O O . VAL A 1 96 ? -6.068 -28.406 -3.105 1.00 57.12 96 VAL A O 1
ATOM 594 N N . LYS A 1 97 ? -4.596 -28.474 -4.806 1.00 54.03 97 LYS A N 1
ATOM 595 C CA . LYS A 1 97 ? -3.423 -28.277 -3.960 1.00 54.03 97 LYS A CA 1
ATOM 596 C C . LYS A 1 97 ? -3.341 -26.803 -3.612 1.00 54.03 97 LYS A C 1
ATOM 598 O O . LYS A 1 97 ? -3.170 -25.965 -4.492 1.00 54.03 97 LYS A O 1
ATOM 603 N N . PHE A 1 98 ? -3.480 -26.504 -2.330 1.00 55.47 98 PHE A N 1
ATOM 604 C CA . PHE A 1 98 ? -2.975 -25.258 -1.795 1.00 55.47 98 PHE A CA 1
ATOM 605 C C . PHE A 1 98 ? -1.524 -25.519 -1.423 1.00 55.47 98 PHE A C 1
ATOM 607 O O . PHE A 1 98 ? -1.261 -26.219 -0.446 1.00 55.47 98 PHE A O 1
ATOM 614 N N . ASP A 1 99 ? -0.599 -24.975 -2.211 1.00 49.16 99 ASP A N 1
ATOM 615 C CA . ASP A 1 99 ? 0.831 -24.974 -1.901 1.00 49.16 99 ASP A CA 1
ATOM 616 C C . ASP A 1 99 ? 1.103 -23.932 -0.798 1.00 49.16 99 ASP A C 1
ATOM 618 O O . ASP A 1 99 ? 1.823 -22.948 -0.969 1.00 49.16 99 ASP A O 1
ATOM 622 N N . LEU A 1 100 ? 0.460 -24.148 0.355 1.00 49.81 100 LEU A N 1
ATOM 623 C CA . LEU A 1 100 ? 0.822 -23.541 1.625 1.00 49.81 100 LEU A CA 1
ATOM 624 C C . LEU A 1 100 ? 2.150 -24.187 2.024 1.00 49.81 100 LEU A C 1
ATOM 626 O O . LEU A 1 100 ? 2.169 -25.189 2.736 1.00 49.81 100 LEU A O 1
ATOM 630 N N . GLY A 1 101 ? 3.253 -23.658 1.494 1.00 49.66 101 GLY A N 1
ATOM 631 C CA . GLY A 1 101 ? 4.572 -23.982 2.027 1.00 49.66 101 GLY A CA 1
ATOM 632 C C . GLY A 1 101 ? 4.634 -23.629 3.512 1.00 49.66 101 GLY A C 1
ATOM 633 O O . GLY A 1 101 ? 3.792 -22.875 4.015 1.00 49.66 101 GLY A O 1
ATOM 634 N N . ASP A 1 102 ? 5.607 -24.210 4.208 1.00 48.19 102 ASP A N 1
ATOM 635 C CA . ASP A 1 102 ? 5.685 -24.146 5.664 1.00 48.19 102 ASP A CA 1
ATOM 636 C C . ASP A 1 102 ? 5.541 -22.702 6.165 1.00 48.19 102 ASP A C 1
ATOM 638 O O . ASP A 1 102 ? 6.196 -21.780 5.667 1.00 48.19 102 ASP A O 1
ATOM 642 N N . THR A 1 103 ? 4.651 -22.494 7.145 1.00 48.06 103 THR A N 1
ATOM 643 C CA . THR A 1 103 ? 4.527 -21.197 7.825 1.00 48.06 103 THR A CA 1
ATOM 644 C C . THR A 1 103 ? 5.920 -20.763 8.262 1.00 48.06 103 THR A C 1
ATOM 646 O O . THR A 1 103 ? 6.585 -21.584 8.901 1.00 48.06 103 THR A O 1
ATOM 649 N N . PRO A 1 104 ? 6.365 -19.530 7.939 1.00 49.00 104 PRO A N 1
ATOM 650 C CA . PRO A 1 104 ? 7.758 -19.127 8.098 1.00 49.00 104 PRO A CA 1
ATOM 651 C C . PRO A 1 104 ? 8.217 -19.466 9.510 1.00 49.00 104 PRO A C 1
ATOM 653 O O . PRO A 1 104 ? 7.611 -18.982 10.466 1.00 49.00 104 PRO A O 1
ATOM 656 N N . GLU A 1 105 ? 9.219 -20.348 9.624 1.00 43.97 105 GLU A N 1
ATOM 657 C CA . GLU A 1 105 ? 9.594 -20.955 10.902 1.00 43.97 105 GLU A CA 1
ATOM 658 C C . GLU A 1 105 ? 9.911 -19.858 11.922 1.00 43.97 105 GLU A C 1
ATOM 660 O O . GLU A 1 105 ? 10.975 -19.230 11.893 1.00 43.97 105 GLU A O 1
ATOM 665 N N . PHE A 1 106 ? 8.963 -19.607 12.829 1.00 52.06 106 PHE A N 1
ATOM 666 C CA . PHE A 1 106 ? 9.168 -18.677 13.926 1.00 52.06 106 PHE A CA 1
ATOM 667 C C . PHE A 1 106 ? 10.379 -19.168 14.726 1.00 52.06 106 PHE A C 1
ATOM 669 O O . PHE A 1 106 ? 10.437 -20.361 15.045 1.00 52.06 106 PHE A O 1
ATOM 676 N N . PRO A 1 107 ? 11.349 -18.296 15.065 1.00 50.88 107 PRO A N 1
ATOM 677 C CA . PRO A 1 107 ? 12.562 -18.724 15.748 1.00 50.88 107 PRO A CA 1
ATOM 678 C C . PRO A 1 107 ? 12.232 -19.595 16.976 1.00 50.88 107 PRO A C 1
ATOM 680 O O . PRO A 1 107 ? 11.421 -19.166 17.802 1.00 50.88 107 PRO A O 1
ATOM 683 N N . PRO A 1 108 ? 12.839 -20.794 17.128 1.00 49.41 108 PRO A N 1
ATOM 684 C CA . PRO A 1 108 ? 12.347 -21.881 17.996 1.00 49.41 108 PRO A CA 1
ATOM 685 C C . PRO A 1 108 ? 12.598 -21.669 19.505 1.00 49.41 108 PRO A C 1
ATOM 687 O O . PRO A 1 108 ? 12.991 -22.575 20.233 1.00 49.41 108 PRO A O 1
ATOM 690 N N . LYS A 1 109 ? 12.418 -20.436 19.980 1.00 52.88 109 LYS A N 1
ATOM 691 C CA . LYS A 1 109 ? 12.486 -20.002 21.384 1.00 52.88 109 LYS A CA 1
ATOM 692 C C . LYS A 1 109 ? 11.190 -19.325 21.852 1.00 52.88 109 LYS A C 1
ATOM 694 O O . LYS A 1 109 ? 11.155 -18.751 22.935 1.00 52.88 109 LYS A O 1
ATOM 699 N N . CYS A 1 110 ? 10.158 -19.338 21.012 1.00 56.56 110 CYS A N 1
ATOM 700 C CA . CYS A 1 110 ? 8.959 -18.513 21.135 1.00 56.56 110 CYS A CA 1
ATOM 701 C C . CYS A 1 110 ? 7.704 -19.304 21.537 1.00 56.56 110 CYS A C 1
ATOM 703 O O . CYS A 1 110 ? 6.587 -18.953 21.152 1.00 56.56 110 CYS A O 1
ATOM 705 N N . ASP A 1 111 ? 7.887 -20.359 22.334 1.00 49.12 111 ASP A N 1
ATOM 706 C CA . ASP A 1 111 ? 6.818 -21.240 22.804 1.00 49.12 111 ASP A CA 1
ATOM 707 C C . ASP A 1 111 ? 5.743 -20.452 23.581 1.00 49.12 111 ASP A C 1
ATOM 709 O O . ASP A 1 111 ? 5.908 -20.111 24.752 1.00 49.12 111 ASP A O 1
ATOM 713 N N . GLY A 1 112 ? 4.624 -20.160 22.913 1.00 49.75 112 GLY A N 1
ATOM 714 C CA . GLY A 1 112 ? 3.443 -19.527 23.509 1.00 49.75 112 GLY A CA 1
ATOM 715 C C . GLY A 1 112 ? 3.469 -17.998 23.640 1.00 49.75 112 GLY A C 1
ATOM 716 O O . GLY A 1 112 ? 2.576 -17.456 24.287 1.00 49.75 112 GLY A O 1
ATOM 717 N N . VAL A 1 113 ? 4.445 -17.299 23.044 1.00 45.94 113 VAL A N 1
ATOM 718 C CA . VAL A 1 113 ? 4.506 -15.814 23.048 1.00 45.94 113 VAL A CA 1
ATOM 719 C C . VAL A 1 113 ? 4.267 -15.215 21.658 1.00 45.94 113 VAL A C 1
ATOM 721 O O . VAL A 1 113 ? 3.805 -14.082 21.545 1.00 45.94 113 VAL A O 1
ATOM 724 N N . GLY A 1 114 ? 4.514 -15.987 20.595 1.00 44.41 114 GLY A N 1
ATOM 725 C CA . GLY A 1 114 ? 4.128 -15.615 19.238 1.00 44.41 114 GLY A CA 1
ATOM 726 C C . GLY A 1 114 ? 2.615 -15.720 19.107 1.00 44.41 114 GLY A C 1
ATOM 727 O O . GLY A 1 114 ? 2.083 -16.824 18.989 1.00 44.41 114 GLY A O 1
ATOM 728 N N . GLY A 1 115 ? 1.923 -14.583 19.175 1.00 46.44 115 GLY A N 1
ATOM 729 C CA . GLY A 1 115 ? 0.478 -14.540 18.994 1.00 46.44 115 GLY A CA 1
ATOM 730 C C . GLY A 1 115 ? 0.104 -15.146 17.645 1.00 46.44 115 GLY A C 1
ATOM 731 O O . GLY A 1 115 ? 0.502 -14.627 16.602 1.00 46.44 115 GLY A O 1
ATOM 732 N N . MET A 1 116 ? -0.680 -16.228 17.661 1.00 44.78 116 MET A N 1
ATOM 733 C CA . MET A 1 116 ? -1.451 -16.598 16.476 1.00 44.78 116 MET A CA 1
ATOM 734 C C . MET A 1 116 ? -2.252 -15.367 16.051 1.00 44.78 116 MET A C 1
ATOM 736 O O . MET A 1 116 ? -2.777 -14.664 16.916 1.00 44.78 116 MET A O 1
ATOM 740 N N . LEU A 1 117 ? -2.358 -15.121 14.744 1.00 53.56 117 LEU A N 1
ATOM 741 C CA . LEU A 1 117 ? -3.231 -14.075 14.219 1.00 53.56 117 LEU A CA 1
ATOM 742 C C . LEU A 1 117 ? -4.682 -14.469 14.520 1.00 53.56 117 LEU A C 1
ATOM 744 O O . LEU A 1 117 ? -5.324 -15.206 13.761 1.00 53.56 117 LEU A O 1
ATOM 748 N N . ASP A 1 118 ? -5.167 -14.056 15.694 1.00 54.25 118 ASP A N 1
ATOM 749 C CA . ASP A 1 118 ? -6.514 -14.397 16.139 1.00 54.25 118 ASP A CA 1
ATOM 750 C C . ASP A 1 118 ? -7.564 -13.607 15.347 1.00 54.25 118 ASP A C 1
ATOM 752 O O . ASP A 1 118 ? -8.696 -14.050 15.143 1.00 54.25 118 ASP A O 1
ATOM 756 N N . GLU A 1 119 ? -7.133 -12.501 14.747 1.00 64.75 119 GLU A N 1
ATOM 757 C CA . GLU A 1 119 ? -7.858 -11.802 13.710 1.00 64.75 119 GLU A CA 1
ATOM 758 C C . GLU A 1 119 ? -7.355 -12.182 12.312 1.00 64.75 119 GLU A C 1
ATOM 760 O O . GLU A 1 119 ? -6.172 -12.085 11.986 1.00 64.75 119 GLU A O 1
ATOM 765 N N . SER A 1 120 ? -8.285 -12.577 11.443 1.00 84.62 120 SER A N 1
ATOM 766 C CA . SER A 1 120 ? -8.027 -12.769 10.018 1.00 84.62 120 SER A CA 1
ATOM 767 C C . SER A 1 120 ? -8.990 -11.880 9.238 1.00 84.62 120 SER A C 1
ATOM 769 O O . SER A 1 120 ? -10.210 -12.043 9.317 1.00 84.62 120 SER A O 1
ATOM 771 N N . TYR A 1 121 ? -8.434 -10.911 8.509 1.00 94.62 121 TYR A N 1
ATOM 772 C CA . TYR A 1 121 ? -9.193 -9.946 7.718 1.00 94.62 121 TYR A CA 1
ATOM 773 C C . TYR A 1 121 ? -8.790 -10.004 6.248 1.00 94.62 121 TYR A C 1
ATOM 775 O O . TYR A 1 121 ? -7.607 -10.084 5.919 1.00 94.62 121 TYR A O 1
ATOM 783 N N . ILE A 1 122 ? -9.776 -9.874 5.363 1.00 96.12 122 ILE A N 1
ATOM 784 C CA . ILE A 1 122 ? -9.558 -9.508 3.965 1.00 96.12 122 ILE A CA 1
ATOM 785 C C . ILE A 1 122 ? -9.951 -8.042 3.766 1.00 96.12 122 ILE A C 1
ATOM 787 O O . ILE A 1 122 ? -10.977 -7.576 4.267 1.00 96.12 122 ILE A O 1
ATOM 791 N N . TRP A 1 123 ? -9.109 -7.317 3.032 1.00 98.19 123 TRP A N 1
ATOM 792 C CA . TRP A 1 123 ? -9.268 -5.890 2.778 1.00 98.19 123 TRP A CA 1
ATOM 793 C C . TRP A 1 123 ? -9.611 -5.652 1.311 1.00 98.19 123 TRP A C 1
ATOM 795 O O . TRP A 1 123 ? -8.778 -5.890 0.431 1.00 98.19 123 TRP A O 1
ATOM 805 N N . VAL A 1 124 ? -10.836 -5.192 1.050 1.00 98.19 124 VAL A N 1
ATOM 806 C CA . VAL A 1 124 ? -11.392 -5.078 -0.308 1.00 98.19 124 VAL A CA 1
ATOM 807 C C . VAL A 1 124 ? -11.522 -3.600 -0.701 1.00 98.19 124 VAL A C 1
ATOM 809 O O . VAL A 1 124 ? -12.337 -2.886 -0.118 1.00 98.19 124 VAL A O 1
ATOM 812 N N . PRO A 1 125 ? -10.724 -3.097 -1.662 1.00 97.69 125 PRO A N 1
ATOM 813 C CA . PRO A 1 125 ? -10.778 -1.698 -2.075 1.00 97.69 125 PRO A CA 1
ATOM 814 C C . PRO A 1 125 ? -11.945 -1.427 -3.039 1.00 97.69 125 PRO A C 1
ATOM 816 O O . PRO A 1 125 ? -12.001 -2.016 -4.120 1.00 97.69 125 PRO A O 1
ATOM 819 N N . SER A 1 126 ? -12.826 -0.473 -2.716 1.00 97.25 126 SER A N 1
ATOM 820 C CA . SER A 1 126 ? -13.813 0.039 -3.676 1.00 97.25 126 SER A CA 1
ATOM 821 C C . SER A 1 126 ? -13.205 1.150 -4.532 1.00 97.25 126 SER A C 1
ATOM 823 O O . SER A 1 126 ? -12.999 2.283 -4.088 1.00 97.25 126 SER A O 1
ATOM 825 N N . THR A 1 127 ? -12.940 0.824 -5.801 1.00 96.81 127 THR A N 1
ATOM 826 C CA . THR A 1 127 ? -12.461 1.788 -6.805 1.00 96.81 127 THR A CA 1
ATOM 827 C C . THR A 1 127 ? -13.401 2.984 -6.946 1.00 96.81 127 THR A C 1
ATOM 829 O O . THR A 1 127 ? -12.917 4.111 -6.976 1.00 96.81 127 THR A O 1
ATOM 832 N N . SER A 1 128 ? -14.711 2.753 -7.049 1.00 96.62 128 SER A N 1
ATOM 833 C CA . SER A 1 128 ? -15.676 3.800 -7.409 1.00 96.62 128 SER A CA 1
ATOM 834 C C . SER A 1 128 ? -16.085 4.687 -6.237 1.00 96.62 128 SER A C 1
ATOM 836 O O . SER A 1 128 ? -16.492 5.823 -6.465 1.00 96.62 128 SER A O 1
ATOM 838 N N . ASP A 1 129 ? -15.957 4.200 -4.999 1.00 96.69 129 ASP A N 1
ATOM 839 C CA . ASP A 1 129 ? -16.420 4.927 -3.811 1.00 96.69 129 ASP A CA 1
ATOM 840 C C . ASP A 1 129 ? -15.289 5.629 -3.043 1.00 96.69 129 ASP A C 1
ATOM 842 O O . ASP A 1 129 ? -15.535 6.609 -2.339 1.00 96.69 129 ASP A O 1
ATOM 846 N N . GLY A 1 130 ? -14.039 5.167 -3.184 1.00 97.06 130 GLY A N 1
ATOM 847 C CA . GLY A 1 130 ? -12.885 5.782 -2.516 1.00 97.06 130 GLY A CA 1
ATOM 848 C C . GLY A 1 130 ? -12.527 5.204 -1.148 1.00 97.06 130 GLY A C 1
ATOM 849 O O . GLY A 1 130 ? -11.707 5.797 -0.445 1.00 97.06 130 GLY A O 1
ATOM 850 N N . TRP A 1 131 ? -13.130 4.081 -0.751 1.00 98.06 131 TRP A N 1
ATOM 851 C CA . TRP A 1 131 ? -12.902 3.435 0.544 1.00 98.06 131 TRP A CA 1
ATOM 852 C C . TRP A 1 131 ? -12.345 2.008 0.423 1.00 98.06 131 TRP A C 1
ATOM 854 O O . TRP A 1 131 ? -12.308 1.423 -0.661 1.00 98.06 131 TRP A O 1
ATOM 864 N N . VAL A 1 132 ? -11.910 1.437 1.548 1.00 98.69 132 VAL A N 1
ATOM 865 C CA . VAL A 1 132 ? -11.573 0.011 1.707 1.00 98.69 132 VAL A CA 1
ATOM 866 C C . VAL A 1 132 ? -12.497 -0.638 2.747 1.00 98.69 132 VAL A C 1
ATOM 868 O O . VAL A 1 132 ? -12.713 -0.063 3.814 1.00 98.69 132 VAL A O 1
ATOM 871 N N . SER A 1 133 ? -13.051 -1.812 2.435 1.00 98.44 133 SER A N 1
ATOM 872 C CA . SER A 1 133 ? -13.770 -2.669 3.388 1.00 98.44 133 SER A CA 1
ATOM 873 C C . SER A 1 133 ? -12.790 -3.453 4.247 1.00 98.44 133 SER A C 1
ATOM 875 O O . SER A 1 133 ? -11.844 -4.033 3.712 1.00 98.44 133 SER A O 1
ATOM 877 N N . LYS A 1 134 ? -13.090 -3.573 5.539 1.00 98.12 134 LYS A N 1
ATOM 878 C CA . LYS A 1 134 ? -12.512 -4.565 6.449 1.00 98.12 134 LYS A CA 1
ATOM 879 C C . LYS A 1 134 ? -13.519 -5.700 6.635 1.00 98.12 134 LYS A C 1
ATOM 881 O O . LYS A 1 134 ? -14.594 -5.472 7.190 1.00 98.12 134 LYS A O 1
ATOM 886 N N . ILE A 1 135 ? -13.192 -6.906 6.174 1.00 97.94 135 ILE A N 1
ATOM 887 C CA . ILE A 1 135 ? -14.070 -8.081 6.284 1.00 97.94 135 ILE A CA 1
ATOM 888 C C . ILE A 1 135 ? -13.369 -9.154 7.107 1.00 97.94 135 ILE A C 1
ATOM 890 O O . ILE A 1 135 ? -12.272 -9.588 6.763 1.00 97.94 135 ILE A O 1
ATOM 894 N N . ASN A 1 136 ? -14.013 -9.600 8.178 1.00 95.50 136 ASN A N 1
ATOM 895 C CA . ASN A 1 136 ? -13.549 -10.695 9.020 1.00 95.50 136 ASN A CA 1
ATOM 896 C C . ASN A 1 136 ? -13.772 -12.029 8.302 1.00 95.50 136 ASN A C 1
ATOM 898 O O . ASN A 1 136 ? -14.902 -12.385 7.973 1.00 95.50 136 ASN A O 1
ATOM 902 N N . THR A 1 137 ? -12.701 -12.772 8.031 1.00 94.12 137 THR A N 1
ATOM 903 C CA . THR A 1 137 ? -12.762 -14.012 7.238 1.00 94.12 137 THR A CA 1
ATOM 904 C C . THR A 1 137 ? -13.329 -15.191 8.028 1.00 94.12 137 THR A C 1
ATOM 906 O O . THR A 1 137 ? -13.803 -16.150 7.423 1.00 94.12 137 THR A O 1
ATOM 909 N N . ARG A 1 138 ? -13.319 -15.122 9.368 1.00 91.19 138 ARG A N 1
ATOM 910 C CA . ARG A 1 138 ? -13.871 -16.162 10.250 1.00 91.19 138 ARG A CA 1
ATOM 911 C C . ARG A 1 138 ? -15.384 -16.022 10.408 1.00 91.19 138 ARG A C 1
ATOM 913 O O . ARG A 1 138 ? -16.093 -17.022 10.402 1.00 91.19 138 ARG A O 1
ATOM 920 N N . THR A 1 139 ? -15.882 -14.792 10.556 1.00 94.00 139 THR A N 1
ATOM 921 C CA . THR A 1 139 ? -17.322 -14.511 10.732 1.00 94.00 139 THR A CA 1
ATOM 922 C C . THR A 1 139 ? -18.042 -14.163 9.428 1.00 94.00 139 THR A C 1
ATOM 924 O O . THR A 1 139 ? -19.270 -14.174 9.396 1.00 94.00 139 THR A O 1
ATOM 927 N N . LEU A 1 140 ? -17.292 -13.860 8.362 1.00 94.88 140 LEU A N 1
ATOM 928 C CA . LEU A 1 140 ? -17.771 -13.353 7.068 1.00 94.88 140 LEU A CA 1
ATOM 929 C C . LEU A 1 140 ? -18.539 -12.019 7.167 1.00 94.88 140 LEU A C 1
ATOM 931 O O . LEU A 1 140 ? -19.322 -11.674 6.281 1.00 94.88 140 LEU A O 1
ATOM 935 N N . VAL A 1 141 ? -18.300 -11.252 8.235 1.00 96.31 141 VAL A N 1
ATOM 936 C CA . VAL A 1 141 ? -18.911 -9.938 8.470 1.00 96.31 141 VAL A CA 1
ATOM 937 C C . VAL A 1 141 ? -17.990 -8.831 7.961 1.00 96.31 141 VAL A C 1
ATOM 939 O O . VAL A 1 141 ? -16.802 -8.794 8.280 1.00 96.31 141 VAL A O 1
ATOM 942 N N . GLU A 1 142 ? -18.547 -7.895 7.191 1.00 98.00 142 GLU A N 1
ATOM 943 C CA . GLU A 1 142 ? -17.907 -6.605 6.937 1.00 98.00 142 GLU A CA 1
ATOM 944 C C . GLU A 1 142 ? -18.040 -5.736 8.196 1.00 98.00 142 GLU A C 1
ATOM 946 O O . GLU A 1 142 ? -19.144 -5.352 8.579 1.00 98.00 142 GLU A O 1
ATOM 951 N N . GLU A 1 143 ? -16.922 -5.465 8.865 1.00 97.56 143 GLU A N 1
ATOM 952 C CA . GLU A 1 143 ? -16.893 -4.779 10.161 1.00 97.56 143 GLU A CA 1
ATOM 953 C C . GLU A 1 143 ? -16.751 -3.262 10.019 1.00 97.56 143 GLU A C 1
ATOM 955 O O . GLU A 1 143 ? -17.246 -2.519 10.860 1.00 97.56 143 GLU A O 1
ATOM 960 N N . ALA A 1 144 ? -16.075 -2.784 8.971 1.00 98.31 144 ALA A N 1
ATOM 961 C CA . ALA A 1 144 ? -15.759 -1.367 8.822 1.00 98.31 144 ALA A CA 1
ATOM 962 C C . ALA A 1 144 ? -15.484 -0.961 7.369 1.00 98.31 144 ALA A C 1
ATOM 964 O O . ALA A 1 144 ? -15.106 -1.791 6.537 1.00 98.31 144 ALA A O 1
ATOM 965 N N . ARG A 1 145 ? -15.616 0.341 7.087 1.00 98.62 145 ARG A N 1
ATOM 966 C CA . ARG A 1 145 ? -15.166 0.979 5.843 1.00 98.62 145 ARG A CA 1
ATOM 967 C C . ARG A 1 145 ? -14.403 2.259 6.145 1.00 98.62 145 ARG A C 1
ATOM 969 O O . ARG A 1 145 ? -14.881 3.109 6.888 1.00 98.62 145 ARG A O 1
ATOM 976 N N . TYR A 1 146 ? -13.268 2.429 5.479 1.00 98.62 146 TYR A N 1
ATOM 977 C CA . TYR A 1 146 ? -12.380 3.576 5.667 1.00 98.62 146 TYR A CA 1
ATOM 978 C C . TYR A 1 146 ? -12.190 4.309 4.345 1.00 98.62 146 TYR A C 1
ATOM 980 O O . TYR A 1 146 ? -11.789 3.681 3.365 1.00 98.62 146 TYR A O 1
ATOM 988 N N . TYR A 1 147 ? -12.430 5.623 4.292 1.00 98.50 147 TYR A N 1
ATOM 989 C CA . TYR A 1 147 ? -12.014 6.429 3.137 1.00 98.50 147 TYR A CA 1
ATOM 990 C C . TYR A 1 147 ? -10.493 6.420 3.014 1.00 98.50 147 TYR A C 1
ATOM 992 O O . TYR A 1 147 ? -9.796 6.560 4.012 1.00 98.50 147 TYR A O 1
ATOM 1000 N N . MET A 1 148 ? -9.976 6.286 1.793 1.00 98.25 148 MET A N 1
ATOM 1001 C CA . MET A 1 148 ? -8.533 6.217 1.525 1.00 98.25 148 MET A CA 1
ATOM 1002 C C . MET A 1 148 ? -7.915 7.562 1.139 1.00 98.25 148 MET A C 1
ATOM 1004 O O . MET A 1 148 ? -6.708 7.632 0.909 1.00 98.25 148 MET A O 1
ATOM 1008 N N . GLY A 1 149 ? -8.724 8.619 1.098 1.00 97.88 149 GLY A N 1
ATOM 1009 C CA . GLY A 1 149 ? -8.324 10.011 0.930 1.00 97.88 149 GLY A CA 1
ATOM 1010 C C . GLY A 1 149 ? -9.546 10.944 0.892 1.00 97.88 149 GLY A C 1
ATOM 1011 O O . GLY A 1 149 ? -10.685 10.468 0.922 1.00 97.88 149 GLY A O 1
ATOM 1012 N N . PRO A 1 150 ? -9.342 12.272 0.824 1.00 97.50 150 PRO A N 1
ATOM 1013 C CA . PRO A 1 150 ? -10.424 13.260 0.876 1.00 97.50 150 PRO A CA 1
ATOM 1014 C C . PRO A 1 150 ? -11.344 13.263 -0.358 1.00 97.50 150 PRO A C 1
ATOM 1016 O O . PRO A 1 150 ? -12.412 13.868 -0.311 1.00 97.50 150 PRO A O 1
ATOM 1019 N N . SER A 1 151 ? -10.942 12.638 -1.470 1.00 95.44 151 SER A N 1
ATOM 1020 C CA . SER A 1 151 ? -11.576 12.829 -2.787 1.00 95.44 151 SER A CA 1
ATOM 1021 C C . SER A 1 151 ? -12.664 11.802 -3.136 1.00 95.44 151 SER A C 1
ATOM 1023 O O . SER A 1 151 ? -13.160 11.803 -4.269 1.00 95.44 151 SER A O 1
ATOM 1025 N N . GLY A 1 152 ? -13.010 10.900 -2.208 1.00 93.12 152 GLY A N 1
ATOM 1026 C CA . GLY A 1 152 ? -13.956 9.804 -2.453 1.00 93.12 152 GLY A CA 1
ATOM 1027 C C . GLY A 1 152 ? -13.545 8.956 -3.662 1.00 93.12 152 GLY A C 1
ATOM 1028 O O . GLY A 1 152 ? -12.369 8.639 -3.824 1.00 93.12 152 GLY A O 1
ATOM 1029 N N . GLY A 1 153 ? -14.485 8.632 -4.553 1.00 94.69 153 GLY A N 1
ATOM 1030 C CA . GLY A 1 153 ? -14.241 7.802 -5.744 1.00 94.69 153 GLY A CA 1
ATOM 1031 C C . GLY A 1 153 ? -13.057 8.223 -6.627 1.00 94.69 153 GLY A C 1
ATOM 1032 O O . GLY A 1 153 ? -12.430 7.380 -7.265 1.00 94.69 153 GLY A O 1
ATOM 1033 N N . THR A 1 154 ? -12.675 9.505 -6.612 1.00 97.12 154 THR A N 1
ATOM 1034 C CA . THR A 1 154 ? -11.510 10.007 -7.366 1.00 97.12 154 THR A CA 1
ATOM 1035 C C . THR A 1 154 ? -10.179 9.453 -6.840 1.00 97.12 154 THR A C 1
ATOM 1037 O O . THR A 1 154 ? -9.226 9.336 -7.606 1.00 97.12 154 THR A O 1
ATOM 1040 N N . GLU A 1 155 ? -10.103 9.041 -5.568 1.00 97.50 155 GLU A N 1
ATOM 1041 C CA . GLU A 1 155 ? -8.943 8.319 -5.018 1.00 97.50 155 GLU A CA 1
ATOM 1042 C C . GLU A 1 155 ? -8.658 7.040 -5.828 1.00 97.50 155 GLU A C 1
ATOM 1044 O O . GLU A 1 155 ? -7.503 6.670 -6.057 1.00 97.50 155 GLU A O 1
ATOM 1049 N N . SER A 1 156 ? -9.712 6.404 -6.353 1.00 97.81 156 SER A N 1
ATOM 1050 C CA . SER A 1 156 ? -9.640 5.239 -7.227 1.00 97.81 156 SER A CA 1
ATOM 1051 C C . SER A 1 156 ? -8.774 4.119 -6.633 1.00 97.81 156 SER A C 1
ATOM 1053 O O . SER A 1 156 ? -7.762 3.680 -7.198 1.00 97.81 156 SER A O 1
ATOM 1055 N N . VAL A 1 157 ? -9.201 3.646 -5.468 1.00 97.38 157 VAL A N 1
ATOM 1056 C CA . VAL A 1 157 ? -8.539 2.621 -4.651 1.00 97.38 157 VAL A CA 1
ATOM 1057 C C . VAL A 1 157 ? -8.386 1.306 -5.429 1.00 97.38 157 VAL A C 1
ATOM 1059 O O . VAL A 1 157 ? -9.324 0.890 -6.104 1.00 97.38 157 VAL A O 1
ATOM 1062 N N . SER A 1 158 ? -7.212 0.660 -5.403 1.00 90.00 158 SER A N 1
ATOM 1063 C CA . SER A 1 158 ? -6.945 -0.534 -6.246 1.00 90.00 158 SER A CA 1
ATOM 1064 C C . SER A 1 158 ? -6.282 -1.725 -5.577 1.00 90.00 158 SER A C 1
ATOM 1066 O O . SER A 1 158 ? -6.646 -2.860 -5.877 1.00 90.00 158 SER A O 1
ATOM 1068 N N . ARG A 1 159 ? -5.252 -1.487 -4.768 1.00 94.44 159 ARG A N 1
ATOM 1069 C CA . ARG A 1 159 ? -4.387 -2.536 -4.229 1.00 94.44 159 ARG A CA 1
ATOM 1070 C C . ARG A 1 159 ? -4.252 -2.349 -2.733 1.00 94.44 159 ARG A C 1
ATOM 1072 O O . ARG A 1 159 ? -4.074 -1.223 -2.275 1.00 94.44 159 ARG A O 1
ATOM 1079 N N . THR A 1 160 ? -4.341 -3.455 -2.018 1.00 97.00 160 THR A N 1
ATOM 1080 C CA . THR A 1 160 ? -4.122 -3.580 -0.582 1.00 97.00 160 THR A CA 1
ATOM 1081 C C . THR A 1 160 ? -2.891 -4.457 -0.371 1.00 97.00 160 THR A C 1
ATOM 1083 O O . THR A 1 160 ? -2.649 -5.383 -1.145 1.00 97.00 160 THR A O 1
ATOM 1086 N N . ALA A 1 161 ? -2.112 -4.177 0.667 1.00 96.75 161 ALA A N 1
ATOM 1087 C CA . ALA A 1 161 ? -1.138 -5.115 1.208 1.00 96.75 161 ALA A CA 1
ATOM 1088 C C . ALA A 1 161 ? -1.227 -5.081 2.730 1.00 96.75 161 ALA A C 1
ATOM 1090 O O . ALA A 1 161 ? -1.227 -4.000 3.325 1.00 96.75 161 ALA A O 1
ATOM 1091 N N . VAL A 1 162 ? -1.302 -6.255 3.347 1.00 94.75 162 VAL A N 1
ATOM 1092 C CA . VAL A 1 162 ? -1.383 -6.424 4.803 1.00 94.75 162 VAL A CA 1
ATOM 1093 C C . VAL A 1 162 ? 0.020 -6.707 5.342 1.00 94.75 162 VAL A C 1
ATOM 1095 O O . VAL A 1 162 ? 0.806 -7.377 4.670 1.00 94.75 162 VAL A O 1
ATOM 1098 N N . SER A 1 163 ? 0.349 -6.179 6.519 1.00 92.25 163 SER A N 1
ATOM 1099 C CA . SER A 1 163 ? 1.589 -6.500 7.223 1.00 92.25 163 SER A CA 1
ATOM 1100 C C . SER A 1 163 ? 1.643 -7.991 7.575 1.00 92.25 163 SER A C 1
ATOM 1102 O O . SER A 1 163 ? 0.611 -8.644 7.734 1.00 92.25 163 SER A O 1
ATOM 1104 N N . GLY A 1 164 ? 2.848 -8.553 7.711 1.00 85.75 164 GLY A N 1
ATOM 1105 C CA . GLY A 1 164 ? 3.010 -9.985 8.011 1.00 85.75 164 GLY A CA 1
ATOM 1106 C C . GLY A 1 164 ? 2.428 -10.420 9.364 1.00 85.75 164 GLY A C 1
ATOM 1107 O O . GLY A 1 164 ? 2.147 -11.596 9.556 1.00 85.75 164 GLY A O 1
ATOM 1108 N N . ASP A 1 165 ? 2.214 -9.469 10.276 1.00 84.19 165 ASP A N 1
ATOM 1109 C CA . ASP A 1 165 ? 1.547 -9.644 11.569 1.00 84.19 165 ASP A CA 1
ATOM 1110 C C . ASP A 1 165 ? 0.044 -9.289 11.540 1.00 84.19 165 ASP A C 1
ATOM 1112 O O . ASP A 1 165 ? -0.576 -9.177 12.591 1.00 84.19 165 ASP A O 1
ATOM 1116 N N . GLY A 1 166 ? -0.556 -9.057 10.365 1.00 89.25 166 GLY A N 1
ATOM 1117 C CA . GLY A 1 166 ? -1.993 -8.793 10.195 1.00 89.25 166 GLY A CA 1
ATOM 1118 C C . GLY A 1 166 ? -2.505 -7.435 10.705 1.00 89.25 166 GLY A C 1
ATOM 1119 O O . GLY A 1 166 ? -3.620 -7.039 10.360 1.00 89.25 166 GLY A O 1
ATOM 1120 N N . ARG A 1 167 ? -1.709 -6.710 11.500 1.00 90.00 167 ARG A N 1
ATOM 1121 C CA . ARG A 1 167 ? -2.126 -5.514 12.255 1.00 90.00 167 ARG A CA 1
ATOM 1122 C C . ARG A 1 167 ? -2.363 -4.273 11.407 1.00 90.00 167 ARG A C 1
ATOM 1124 O O . ARG A 1 167 ? -3.124 -3.400 11.819 1.00 90.00 167 ARG A O 1
ATOM 1131 N N . PHE A 1 168 ? -1.756 -4.188 10.227 1.00 94.81 168 PHE A N 1
ATOM 1132 C CA . PHE A 1 168 ? -1.827 -3.006 9.373 1.00 94.81 168 PHE A CA 1
ATOM 1133 C C . PHE A 1 168 ? -2.144 -3.382 7.931 1.00 94.81 168 PHE A C 1
ATOM 1135 O O . PHE A 1 168 ? -1.604 -4.346 7.393 1.00 94.81 168 PHE A O 1
ATOM 1142 N N . VAL A 1 169 ? -2.956 -2.570 7.260 1.00 98.00 169 VAL A N 1
ATOM 1143 C CA . VAL A 1 169 ? -3.079 -2.587 5.799 1.00 98.00 169 VAL A CA 1
ATOM 1144 C C . VAL A 1 169 ? -2.581 -1.262 5.240 1.00 98.00 169 VAL A C 1
ATOM 1146 O O . VAL A 1 169 ? -2.873 -0.209 5.799 1.00 98.00 169 VAL A O 1
ATOM 1149 N N . VAL A 1 170 ? -1.861 -1.295 4.118 1.00 98.62 170 VAL A N 1
ATOM 1150 C CA . VAL A 1 170 ? -1.662 -0.116 3.264 1.00 98.62 170 VAL A CA 1
ATOM 1151 C C . VAL A 1 170 ? -2.438 -0.297 1.978 1.00 98.62 170 VAL A C 1
ATOM 1153 O O . VAL A 1 170 ? -2.466 -1.379 1.388 1.00 98.62 170 VAL A O 1
ATOM 1156 N N . VAL A 1 171 ? -3.066 0.789 1.543 1.00 98.62 171 VAL A N 1
ATOM 1157 C CA . VAL A 1 171 ? -3.948 0.813 0.389 1.00 98.62 171 VAL A CA 1
ATOM 1158 C C . VAL A 1 171 ? -3.523 1.903 -0.587 1.00 98.62 171 VAL A C 1
ATOM 1160 O O . VAL A 1 171 ? -3.263 3.043 -0.198 1.00 98.62 171 VAL A O 1
ATOM 1163 N N . ASN A 1 172 ? -3.469 1.545 -1.868 1.00 98.44 172 ASN A N 1
ATOM 1164 C CA . ASN A 1 172 ? -3.032 2.414 -2.954 1.00 98.44 172 ASN A CA 1
ATOM 1165 C C . ASN A 1 172 ? -4.210 3.011 -3.743 1.00 98.44 172 ASN A C 1
ATOM 1167 O O . ASN A 1 172 ? -4.983 2.301 -4.407 1.00 98.44 172 ASN A O 1
ATOM 1171 N N . SER A 1 173 ? -4.271 4.341 -3.709 1.00 98.31 173 SER A N 1
ATOM 1172 C CA . SER A 1 173 ? -5.223 5.224 -4.382 1.00 98.31 173 SER A CA 1
ATOM 1173 C C . SER A 1 173 ? -4.586 5.791 -5.654 1.00 98.31 173 SER A C 1
ATOM 1175 O O . SER A 1 173 ? -3.835 6.772 -5.646 1.00 98.31 173 SER A O 1
ATOM 1177 N N . ARG A 1 174 ? -4.852 5.124 -6.782 1.00 97.31 174 ARG A N 1
ATOM 1178 C CA . ARG A 1 174 ? -4.138 5.369 -8.046 1.00 97.31 174 ARG A CA 1
ATOM 1179 C C . ARG A 1 174 ? -4.584 6.631 -8.787 1.00 97.31 174 ARG A C 1
ATOM 1181 O O . ARG A 1 174 ? -3.885 7.058 -9.700 1.00 97.31 174 ARG A O 1
ATOM 1188 N N . GLY A 1 175 ? -5.739 7.199 -8.438 1.00 98.00 175 GLY A N 1
ATOM 1189 C CA . GLY A 1 175 ? -6.258 8.420 -9.063 1.00 98.00 175 GLY A CA 1
ATOM 1190 C C . GLY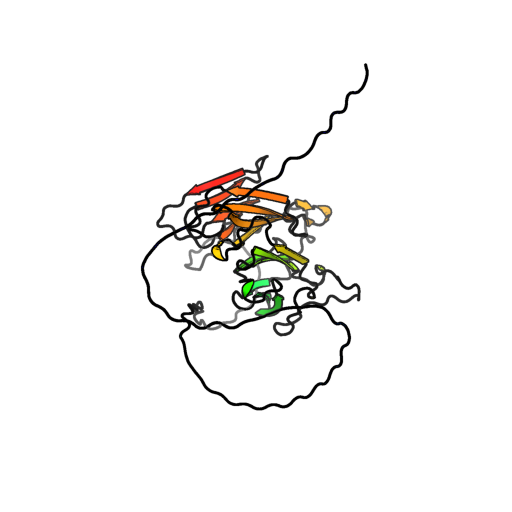 A 1 175 ? -5.636 9.704 -8.507 1.00 98.00 175 GLY A C 1
ATOM 1191 O O . GLY A 1 175 ? -5.604 10.715 -9.200 1.00 98.00 175 GLY A O 1
ATOM 1192 N N . THR A 1 176 ? -5.095 9.646 -7.290 1.00 97.81 176 THR A N 1
ATOM 1193 C CA . THR A 1 176 ? -4.620 10.802 -6.504 1.00 97.81 176 THR A CA 1
ATOM 1194 C C . THR A 1 176 ? -3.149 10.708 -6.099 1.00 97.81 176 THR A C 1
ATOM 1196 O O . THR A 1 176 ? -2.662 11.556 -5.353 1.00 97.81 176 THR A O 1
ATOM 1199 N N . GLY A 1 177 ? -2.436 9.674 -6.560 1.00 97.81 177 GLY A N 1
ATOM 1200 C CA . GLY A 1 177 ? -1.030 9.457 -6.212 1.00 97.81 177 GLY A CA 1
ATOM 1201 C C . GLY A 1 177 ? -0.813 9.079 -4.747 1.00 97.81 177 GLY A C 1
ATOM 1202 O O . GLY A 1 177 ? 0.277 9.308 -4.229 1.00 97.81 177 GLY A O 1
ATOM 1203 N N . ARG A 1 178 ? -1.843 8.564 -4.063 1.00 98.19 178 ARG A N 1
ATOM 1204 C CA . ARG A 1 178 ? -1.883 8.434 -2.602 1.00 98.19 178 ARG A CA 1
ATOM 1205 C C . ARG A 1 178 ? -1.714 6.991 -2.128 1.00 98.19 178 ARG A C 1
ATOM 1207 O O . ARG A 1 178 ? -2.234 6.060 -2.742 1.00 98.19 178 ARG A O 1
ATOM 1214 N N . SER A 1 179 ? -1.052 6.833 -0.988 1.00 98.69 179 SER A N 1
ATOM 1215 C CA . SER A 1 179 ? -1.058 5.605 -0.188 1.00 98.69 179 SER A CA 1
ATOM 1216 C C . SER A 1 179 ? -1.503 5.935 1.236 1.00 98.69 179 SER A C 1
ATOM 1218 O O . SER A 1 179 ? -1.093 6.960 1.786 1.00 98.69 179 SER A O 1
ATOM 1220 N N . THR A 1 180 ? -2.346 5.082 1.817 1.00 98.81 180 THR A N 1
ATOM 1221 C CA . THR A 1 180 ? -2.966 5.291 3.136 1.00 98.81 180 THR A CA 1
ATOM 1222 C C . THR A 1 180 ? -2.900 4.003 3.950 1.00 98.81 180 THR A C 1
ATOM 1224 O O . THR A 1 180 ? -3.205 2.938 3.415 1.00 98.81 180 THR A O 1
ATOM 1227 N N . ALA A 1 181 ? -2.513 4.098 5.223 1.00 98.56 181 ALA A N 1
ATOM 1228 C CA . ALA A 1 181 ? -2.497 2.980 6.160 1.00 98.56 181 ALA A CA 1
ATOM 1229 C C . ALA A 1 181 ? -3.708 2.978 7.092 1.00 98.56 181 ALA A C 1
ATOM 1231 O O . ALA A 1 181 ? -4.153 4.038 7.538 1.00 98.56 181 ALA A O 1
ATOM 1232 N N . VAL A 1 182 ? -4.180 1.781 7.438 1.00 98.62 182 VAL A N 1
ATOM 1233 C CA . VAL A 1 182 ? -5.228 1.559 8.439 1.00 98.62 182 VAL A CA 1
ATOM 1234 C C . VAL A 1 182 ? -4.788 0.468 9.415 1.00 98.62 182 VAL A C 1
ATOM 1236 O O . VAL A 1 182 ? -4.251 -0.560 8.994 1.00 98.62 182 VAL A O 1
ATOM 1239 N N . ALA A 1 183 ? -5.029 0.684 10.706 1.00 97.19 183 ALA A N 1
ATOM 1240 C CA . ALA A 1 183 ? -4.943 -0.345 11.736 1.00 97.19 183 ALA A CA 1
ATOM 1241 C C . ALA A 1 183 ? -6.107 -1.343 11.619 1.00 97.19 183 ALA A C 1
ATOM 1243 O O . ALA A 1 183 ? -7.260 -0.963 11.413 1.00 97.19 183 ALA A O 1
ATOM 1244 N N . ALA A 1 184 ? -5.819 -2.629 11.793 1.00 95.12 184 ALA A N 1
ATOM 1245 C CA . ALA A 1 184 ? -6.829 -3.681 11.835 1.00 95.12 184 ALA A CA 1
ATOM 1246 C C . ALA A 1 184 ? -7.559 -3.744 13.188 1.00 95.12 184 ALA A C 1
ATOM 1248 O O . ALA A 1 184 ? -8.747 -4.071 13.235 1.00 95.12 184 ALA A O 1
ATOM 1249 N N . ASN A 1 185 ? -6.855 -3.418 14.274 1.00 92.19 185 ASN A N 1
ATOM 1250 C CA . ASN A 1 185 ? -7.312 -3.589 15.649 1.00 92.19 185 ASN A CA 1
ATOM 1251 C C . ASN A 1 185 ? -7.326 -2.247 16.397 1.00 92.19 185 ASN A C 1
ATOM 1253 O O . ASN A 1 185 ? -6.412 -1.443 16.252 1.00 92.19 185 ASN A O 1
ATOM 1257 N N . ILE A 1 186 ? -8.332 -2.035 17.256 1.00 94.25 186 ILE A N 1
ATOM 1258 C CA . ILE A 1 186 ? -8.530 -0.776 18.010 1.00 94.25 186 ILE A CA 1
ATOM 1259 C C . ILE A 1 186 ? -7.304 -0.407 18.866 1.00 94.25 186 ILE A C 1
ATOM 1261 O O . ILE A 1 186 ? -7.002 0.771 19.025 1.00 94.25 186 ILE A O 1
ATOM 1265 N N . ALA A 1 187 ? -6.573 -1.403 19.377 1.00 93.12 187 ALA A N 1
ATOM 1266 C CA . ALA A 1 187 ? -5.354 -1.205 20.166 1.00 93.12 187 ALA A CA 1
ATOM 1267 C C . ALA A 1 187 ? -4.184 -0.573 19.381 1.00 93.12 187 ALA A C 1
ATOM 1269 O O . ALA A 1 187 ? -3.251 -0.065 19.998 1.00 93.12 187 ALA A O 1
ATOM 1270 N N . ASP A 1 188 ? -4.243 -0.604 18.046 1.00 93.81 188 ASP A N 1
ATOM 1271 C CA . ASP A 1 188 ? -3.230 -0.051 17.143 1.00 93.81 188 ASP A CA 1
ATOM 1272 C C . ASP A 1 188 ? -3.639 1.311 16.554 1.00 93.81 188 ASP A C 1
ATOM 1274 O O . ASP A 1 188 ? -2.859 1.941 15.839 1.00 93.81 188 ASP A O 1
ATOM 1278 N N . CYS A 1 189 ? -4.858 1.767 16.852 1.00 97.19 189 CYS A N 1
ATOM 1279 C CA . CYS A 1 189 ? -5.391 3.064 16.449 1.00 97.19 189 CYS A CA 1
ATOM 1280 C C . CYS A 1 189 ? -4.914 4.171 17.401 1.00 97.19 189 CYS A C 1
ATOM 1282 O O . CYS A 1 189 ? -4.548 3.913 18.550 1.00 97.19 189 CYS A O 1
ATOM 1284 N N . VAL A 1 190 ? -4.913 5.420 16.934 1.00 97.00 190 VAL A N 1
ATOM 1285 C CA . VAL A 1 190 ? -4.364 6.556 17.688 1.00 97.00 190 VAL A CA 1
ATOM 1286 C C . VAL A 1 190 ? -5.487 7.512 18.051 1.00 97.00 190 VAL A C 1
ATOM 1288 O O . VAL A 1 190 ? -6.067 8.117 17.161 1.00 97.00 190 VAL A O 1
ATOM 1291 N N . ASP A 1 191 ? -5.745 7.699 19.347 1.00 97.25 191 ASP A N 1
ATOM 1292 C CA . ASP A 1 191 ? -6.585 8.796 19.845 1.00 97.25 191 ASP A CA 1
ATOM 1293 C C . ASP A 1 191 ? -5.909 10.132 19.481 1.00 97.25 191 ASP A C 1
ATOM 1295 O O . ASP A 1 191 ? -4.937 10.572 20.106 1.00 97.25 191 ASP A O 1
ATOM 1299 N N . THR A 1 192 ? -6.366 10.727 18.380 1.00 95.56 192 THR A N 1
ATOM 1300 C CA . THR A 1 192 ? -5.812 11.951 17.793 1.00 95.56 192 THR A CA 1
ATOM 1301 C C . THR A 1 192 ? -6.412 13.199 18.422 1.00 95.56 192 THR A C 1
ATOM 1303 O O . THR A 1 192 ? -5.767 14.253 18.430 1.00 95.56 192 THR A O 1
ATOM 1306 N N . ASN A 1 193 ? -7.639 13.090 18.936 1.00 95.00 193 ASN A N 1
ATOM 1307 C CA . ASN A 1 193 ? -8.399 14.205 19.486 1.00 95.00 193 ASN A CA 1
ATOM 1308 C C . ASN A 1 193 ? -8.213 14.368 21.018 1.00 95.00 193 ASN A C 1
ATOM 1310 O O . ASN A 1 193 ? -8.441 15.460 21.543 1.00 95.00 193 ASN A O 1
ATOM 1314 N N . GLN A 1 194 ? -7.700 13.329 21.688 1.00 96.62 194 GLN A N 1
ATOM 1315 C CA . GLN A 1 194 ? -7.418 13.207 23.123 1.00 96.62 194 GLN A CA 1
ATOM 1316 C C . GLN A 1 194 ? -8.663 13.208 24.032 1.00 96.62 194 GLN A C 1
ATOM 1318 O O . GLN A 1 194 ? -8.593 13.667 25.177 1.00 96.62 194 GLN A O 1
ATOM 1323 N N . ASP A 1 195 ? -9.799 12.695 23.550 1.00 96.81 195 ASP A N 1
ATOM 1324 C CA . ASP A 1 195 ? -11.041 12.534 24.321 1.00 96.81 195 ASP A CA 1
ATOM 1325 C C . ASP A 1 195 ? -11.116 11.213 25.116 1.00 96.81 195 ASP A C 1
ATOM 1327 O O . ASP A 1 195 ? -11.945 11.088 26.026 1.00 96.81 195 ASP A O 1
ATOM 1331 N N . GLY A 1 196 ? -10.199 10.273 24.856 1.00 96.56 196 GLY A N 1
ATOM 1332 C CA . GLY A 1 196 ? -10.106 8.976 25.524 1.00 96.56 196 GLY A CA 1
ATOM 1333 C C . GLY A 1 196 ? -10.898 7.846 24.857 1.00 96.56 196 GLY A C 1
ATOM 1334 O O . GLY A 1 196 ? -10.987 6.761 25.441 1.00 96.56 196 GLY A O 1
ATOM 1335 N N . VAL A 1 197 ? -11.478 8.064 23.671 1.00 96.19 197 VAL A N 1
ATOM 1336 C CA . VAL A 1 197 ? -12.259 7.077 22.913 1.00 96.19 197 VAL A CA 1
ATOM 1337 C C . VAL A 1 197 ? -11.826 7.064 21.446 1.00 96.19 197 VAL A C 1
ATOM 1339 O O . VAL A 1 197 ? -12.006 8.039 20.734 1.00 96.19 197 VAL A O 1
ATOM 1342 N N . ILE A 1 198 ? -11.360 5.911 20.950 1.00 98.25 198 ILE A N 1
ATOM 1343 C CA . ILE A 1 198 ? -11.035 5.741 19.523 1.00 98.25 198 ILE A CA 1
ATOM 1344 C C . ILE A 1 198 ? -12.299 5.907 18.663 1.00 98.25 198 ILE A C 1
ATOM 1346 O O . ILE A 1 198 ? -13.162 5.022 18.618 1.00 98.25 198 ILE A O 1
ATOM 1350 N N . ASN A 1 199 ? -12.394 7.018 17.933 1.00 97.81 199 ASN A N 1
ATOM 1351 C CA . ASN A 1 199 ? -13.455 7.267 16.964 1.00 97.81 199 ASN A CA 1
ATOM 1352 C C . ASN A 1 199 ? -13.098 6.653 15.603 1.00 97.81 199 ASN A C 1
ATOM 1354 O O . ASN A 1 199 ? -12.431 7.262 14.767 1.00 97.81 199 ASN A O 1
ATOM 1358 N N . THR A 1 200 ? -13.597 5.445 15.357 1.00 98.44 200 THR A N 1
ATOM 1359 C CA . THR A 1 200 ? -13.367 4.695 14.115 1.00 98.44 200 THR A CA 1
ATOM 1360 C C . THR A 1 200 ? -14.649 4.052 13.592 1.00 98.44 200 THR A C 1
ATOM 1362 O O . THR A 1 200 ? -15.614 3.896 14.344 1.00 98.44 200 THR A O 1
ATOM 1365 N N . SER A 1 201 ? -14.701 3.723 12.301 1.00 98.25 201 SER A N 1
ATOM 1366 C CA . SER A 1 201 ? -15.815 2.998 11.680 1.00 98.25 201 SER A CA 1
ATOM 1367 C C . SER A 1 201 ? -16.131 1.685 12.413 1.00 98.25 201 SER A C 1
ATOM 1369 O O . SER A 1 201 ? -15.311 0.771 12.437 1.00 98.25 201 SER A O 1
ATOM 1371 N N . THR A 1 202 ? -17.361 1.549 12.917 1.00 96.81 202 THR A N 1
ATOM 1372 C CA . THR A 1 202 ? -17.846 0.348 13.636 1.00 96.81 202 THR A CA 1
ATOM 1373 C C . THR A 1 202 ? -18.790 -0.554 12.829 1.00 96.81 202 THR A C 1
ATOM 1375 O O . THR A 1 202 ? -19.241 -1.586 13.327 1.00 96.81 202 THR A O 1
ATOM 1378 N N . SER A 1 203 ? -19.151 -0.153 11.606 1.00 97.44 203 SER A N 1
ATOM 1379 C CA . SER A 1 203 ? -19.974 -0.944 10.682 1.00 97.44 203 SER A CA 1
ATOM 1380 C C . SER A 1 203 ? -19.835 -0.423 9.241 1.00 97.44 203 SER A C 1
ATOM 1382 O O . SER A 1 203 ? -19.392 0.712 9.051 1.00 97.44 203 SER A O 1
ATOM 1384 N N . PRO A 1 204 ? -20.310 -1.150 8.210 1.00 96.94 204 PRO A N 1
ATOM 1385 C CA . PRO A 1 204 ? -20.299 -0.676 6.818 1.00 96.94 204 PRO A CA 1
ATOM 1386 C C . PRO A 1 204 ? -21.110 0.606 6.564 1.00 96.94 204 PRO A C 1
ATOM 1388 O O . PRO A 1 204 ? -20.942 1.248 5.527 1.00 96.94 204 PRO A O 1
ATOM 1391 N N . ALA A 1 205 ? -22.012 0.962 7.486 1.00 97.31 205 ALA A N 1
ATOM 1392 C CA . ALA A 1 205 ? -22.817 2.182 7.439 1.00 97.31 205 ALA A CA 1
ATOM 1393 C C . ALA A 1 205 ? -22.216 3.339 8.264 1.00 97.31 205 ALA A C 1
ATOM 1395 O O . ALA A 1 205 ? -22.631 4.483 8.092 1.00 97.31 205 ALA A O 1
ATOM 1396 N N . ASP A 1 206 ? -21.241 3.063 9.136 1.00 97.75 206 ASP A N 1
ATOM 1397 C CA . ASP A 1 206 ? -20.599 4.027 10.041 1.00 97.75 206 ASP A CA 1
ATOM 1398 C C . ASP A 1 206 ? -19.283 4.564 9.449 1.00 97.75 206 ASP A C 1
ATOM 1400 O O . ASP A 1 206 ? -18.237 4.586 10.095 1.00 97.75 206 ASP A O 1
ATOM 1404 N N . ILE A 1 207 ? -19.323 4.980 8.180 1.00 96.38 207 ILE A N 1
ATOM 1405 C CA . ILE A 1 207 ? -18.143 5.518 7.494 1.00 96.38 207 ILE A CA 1
ATOM 1406 C C . ILE A 1 207 ? -17.841 6.911 8.052 1.00 96.38 207 ILE A C 1
ATOM 1408 O O . ILE A 1 207 ? -18.601 7.859 7.826 1.00 96.38 207 ILE A O 1
ATOM 1412 N N . LYS A 1 208 ? -16.724 7.056 8.770 1.00 97.88 208 LYS A N 1
ATOM 1413 C CA . LYS A 1 208 ? -16.313 8.352 9.322 1.00 97.88 208 LYS A CA 1
ATOM 1414 C C . LYS A 1 208 ? -15.899 9.321 8.203 1.00 97.88 208 LYS A C 1
ATOM 1416 O O . LYS A 1 208 ? -15.357 8.888 7.182 1.00 97.88 208 LYS A O 1
ATOM 1421 N N . PRO A 1 209 ? -16.108 10.639 8.375 1.00 97.06 209 PRO A N 1
ATOM 1422 C CA . PRO A 1 209 ? -15.509 11.650 7.509 1.00 97.06 209 PRO A CA 1
ATOM 1423 C C . PRO A 1 209 ? -13.989 11.474 7.359 1.00 97.06 209 PRO A C 1
ATOM 1425 O O . PRO A 1 209 ? -13.292 11.044 8.280 1.00 97.06 209 PRO A O 1
ATOM 1428 N N . TRP A 1 210 ? -13.450 11.835 6.191 1.00 97.62 210 TRP A N 1
ATOM 1429 C CA . TRP A 1 210 ? -12.002 11.805 5.986 1.00 97.62 210 TRP A CA 1
ATOM 1430 C C . TRP A 1 210 ? -11.286 12.729 6.983 1.00 97.62 210 TRP A C 1
ATOM 1432 O O . TRP A 1 210 ? -11.673 13.885 7.157 1.00 97.62 210 TRP A O 1
ATOM 1442 N N . GLY A 1 211 ? -10.219 12.219 7.603 1.00 96.69 211 GLY A N 1
ATOM 1443 C CA . GLY A 1 211 ? -9.463 12.932 8.633 1.00 96.69 211 GLY A CA 1
ATOM 1444 C C . GLY A 1 211 ? -10.084 12.886 10.033 1.00 96.69 211 GLY A C 1
ATOM 1445 O O . GLY A 1 211 ? -9.577 13.572 10.912 1.00 96.69 211 GLY A O 1
ATOM 1446 N N . THR A 1 212 ? -11.150 12.103 10.251 1.00 97.62 212 THR A N 1
ATOM 1447 C CA . THR A 1 212 ? -11.726 11.871 11.591 1.00 97.62 212 THR A CA 1
ATOM 1448 C C . THR A 1 212 ? -11.800 10.394 11.990 1.00 97.62 212 THR A C 1
ATOM 1450 O O . THR A 1 212 ? -12.375 10.105 13.033 1.00 97.62 212 THR A O 1
ATOM 1453 N N . ASP A 1 213 ? -11.306 9.462 11.166 1.00 98.44 213 ASP A N 1
ATOM 1454 C CA . ASP A 1 213 ? -11.191 8.047 11.549 1.00 98.44 213 ASP A CA 1
ATOM 1455 C C . ASP A 1 213 ? -9.818 7.778 12.163 1.00 98.44 213 ASP A C 1
ATOM 1457 O O . ASP A 1 213 ? -8.792 7.887 11.493 1.00 98.44 213 ASP A O 1
ATOM 1461 N N . GLU A 1 214 ? -9.810 7.418 1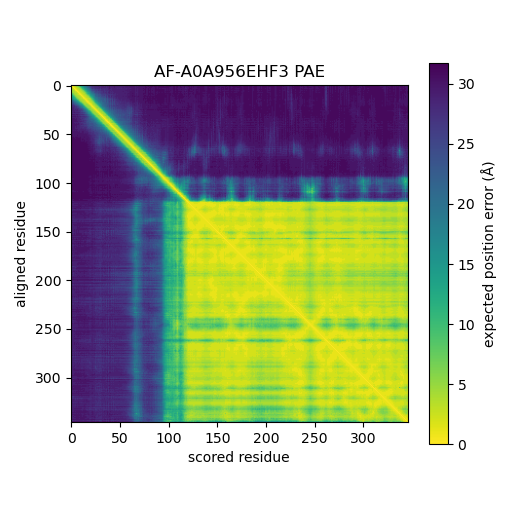3.437 1.00 98.56 214 GLU A N 1
ATOM 1462 C CA . GLU A 1 214 ? -8.601 7.313 14.255 1.00 98.56 214 GLU A CA 1
ATOM 1463 C C . GLU A 1 214 ? -7.828 6.001 14.073 1.00 98.56 214 GLU A C 1
ATOM 1465 O O . GLU A 1 214 ? -6.708 5.853 14.566 1.00 98.56 214 GLU A O 1
ATOM 1470 N N . CYS A 1 215 ? -8.378 5.064 13.295 1.00 98.44 215 CYS A N 1
ATOM 1471 C CA . CYS A 1 215 ? -7.636 3.903 12.812 1.00 98.44 215 CYS A CA 1
ATOM 1472 C C . CYS A 1 215 ? -6.928 4.158 11.470 1.00 98.44 215 CYS A C 1
ATOM 1474 O O . CYS A 1 215 ? -6.152 3.307 11.038 1.00 98.44 215 CYS A O 1
ATOM 1476 N N . VAL A 1 216 ? -7.130 5.311 10.813 1.00 98.44 216 VAL A N 1
ATOM 1477 C CA . VAL A 1 216 ? -6.327 5.727 9.648 1.00 98.44 216 VAL A CA 1
ATOM 1478 C C . VAL A 1 216 ? -5.024 6.362 10.144 1.00 98.44 216 VAL A C 1
ATOM 1480 O O . VAL A 1 216 ? -4.991 7.520 10.547 1.00 98.44 216 VAL A O 1
ATOM 1483 N N . LEU A 1 217 ? -3.938 5.588 10.115 1.00 98.12 217 LEU A N 1
ATOM 1484 C CA . LEU A 1 217 ? -2.688 5.917 10.813 1.00 98.12 217 LEU A CA 1
ATOM 1485 C C . LEU A 1 217 ? -1.853 6.983 10.102 1.00 98.12 217 LEU A C 1
ATOM 1487 O O . LEU A 1 217 ? -1.295 7.882 10.728 1.00 98.12 217 LEU A O 1
ATOM 1491 N N . TRP A 1 218 ? -1.740 6.866 8.781 1.00 98.38 218 TRP A N 1
ATOM 1492 C CA . TRP A 1 218 ? -1.011 7.815 7.950 1.00 98.38 218 TRP A CA 1
ATOM 1493 C C . TRP A 1 218 ? -1.541 7.806 6.522 1.00 98.38 218 TRP A C 1
ATOM 1495 O O . TRP A 1 218 ? -2.088 6.817 6.033 1.00 98.38 218 TRP A O 1
ATOM 1505 N N . SER A 1 219 ? -1.356 8.924 5.826 1.00 98.31 219 SER A N 1
ATOM 1506 C CA . SER A 1 219 ? -1.681 9.048 4.410 1.00 98.31 219 SER A CA 1
ATOM 1507 C C . SER A 1 219 ? -0.767 10.061 3.744 1.00 98.31 219 SER A C 1
ATOM 1509 O O . SER A 1 219 ? -0.605 11.176 4.241 1.00 98.31 219 SER A O 1
ATOM 1511 N N . LEU A 1 220 ? -0.197 9.693 2.600 1.00 98.19 220 LEU A N 1
ATOM 1512 C CA . LEU A 1 220 ? 0.728 10.541 1.854 1.00 98.19 220 LEU A CA 1
ATOM 1513 C C . LEU A 1 220 ? 0.430 10.509 0.359 1.00 98.19 220 LEU A C 1
ATOM 1515 O O . LEU A 1 220 ? -0.068 9.513 -0.162 1.00 98.19 220 LEU A O 1
ATOM 1519 N N . VAL A 1 221 ? 0.763 11.602 -0.325 1.00 98.25 221 VAL A N 1
ATOM 1520 C CA . VAL A 1 221 ? 0.829 11.664 -1.791 1.00 98.25 221 VAL A CA 1
ATOM 1521 C C . VAL A 1 221 ? 2.296 11.547 -2.182 1.00 98.25 221 VAL A C 1
ATOM 1523 O O . VAL A 1 221 ? 3.136 12.248 -1.617 1.00 98.25 221 VAL A O 1
ATOM 1526 N N . HIS A 1 222 ? 2.608 10.661 -3.124 1.00 97.94 222 HIS A N 1
ATOM 1527 C CA . HIS A 1 222 ? 3.985 10.421 -3.554 1.00 97.94 222 HIS A CA 1
ATOM 1528 C C . HIS A 1 222 ? 4.549 11.659 -4.264 1.00 97.94 222 HIS A C 1
ATOM 1530 O O . HIS A 1 222 ? 3.984 12.073 -5.277 1.00 97.94 222 HIS A O 1
ATOM 1536 N N . PRO A 1 223 ? 5.645 12.268 -3.772 1.00 95.19 223 PRO A N 1
ATOM 1537 C CA . PRO A 1 223 ? 6.078 13.597 -4.216 1.00 95.19 223 PRO A CA 1
ATOM 1538 C C . PRO A 1 223 ? 6.530 13.627 -5.680 1.00 95.19 223 PRO A C 1
ATOM 1540 O O . PRO A 1 223 ? 6.345 14.637 -6.355 1.00 95.19 223 PRO A O 1
ATOM 1543 N N . SER A 1 224 ? 7.083 12.518 -6.176 1.00 96.44 224 SER A N 1
ATOM 1544 C CA . SER A 1 224 ? 7.552 12.380 -7.557 1.00 96.44 224 SER A CA 1
ATOM 1545 C C . SER A 1 224 ? 6.450 11.934 -8.532 1.00 96.44 224 SER A C 1
ATOM 1547 O O . SER A 1 224 ? 6.715 11.844 -9.727 1.00 96.44 224 SER A O 1
ATOM 1549 N N . TRP A 1 225 ? 5.220 11.644 -8.073 1.00 97.69 225 TRP A N 1
ATOM 1550 C CA . TRP A 1 225 ? 4.133 11.158 -8.937 1.00 97.69 225 TRP A CA 1
ATOM 1551 C C . TRP A 1 225 ? 3.740 12.180 -10.011 1.00 97.69 225 TRP A C 1
ATOM 1553 O O . TRP A 1 225 ? 3.494 13.354 -9.746 1.00 97.69 225 TRP A O 1
ATOM 1563 N N . SER A 1 226 ? 3.601 11.701 -11.246 1.00 96.75 226 SER A N 1
ATOM 1564 C CA . SER A 1 226 ? 3.357 12.527 -12.439 1.00 96.75 226 SER A CA 1
ATOM 1565 C C . SER A 1 226 ? 1.904 12.980 -12.663 1.00 96.75 226 SER A C 1
ATOM 1567 O O . SER A 1 226 ? 1.576 13.471 -13.743 1.00 96.75 226 SER A O 1
ATOM 1569 N N . GLY A 1 227 ? 1.008 12.814 -11.687 1.00 96.06 227 GLY A N 1
ATOM 1570 C CA . GLY A 1 227 ? -0.370 13.326 -11.752 1.00 96.06 227 GLY A CA 1
ATOM 1571 C C . GLY A 1 227 ? -1.367 12.508 -12.590 1.00 96.06 227 GLY A C 1
ATOM 1572 O O . GLY A 1 227 ? -2.549 12.842 -12.619 1.00 96.06 227 GLY A O 1
ATOM 1573 N N . SER A 1 228 ? -0.935 11.439 -13.271 1.00 95.75 228 SER A N 1
ATOM 1574 C CA . SER A 1 228 ? -1.822 10.586 -14.082 1.00 95.75 228 SER A CA 1
ATOM 1575 C C . SER A 1 228 ? -2.373 9.390 -13.302 1.00 95.75 228 SER A C 1
ATOM 1577 O O . SER A 1 228 ? -1.641 8.692 -12.594 1.00 95.75 228 SER A O 1
ATOM 1579 N N . TYR A 1 229 ? -3.647 9.070 -13.544 1.00 95.00 229 TYR A N 1
ATOM 1580 C CA . TYR A 1 229 ? -4.319 7.857 -13.073 1.00 95.00 229 TYR A CA 1
ATOM 1581 C C . TYR A 1 229 ? -3.560 6.565 -13.421 1.00 95.00 229 TYR A C 1
ATOM 1583 O O . TYR A 1 229 ? -3.446 5.664 -12.587 1.00 95.00 229 TYR A O 1
ATOM 1591 N N . THR A 1 230 ? -3.018 6.432 -14.639 1.00 96.94 230 THR A N 1
ATOM 1592 C CA . THR A 1 230 ? -2.244 5.235 -15.037 1.00 96.94 230 THR A CA 1
ATOM 1593 C C . THR A 1 230 ? -0.903 5.153 -14.306 1.00 96.94 230 THR A C 1
ATOM 1595 O O . THR A 1 230 ? -0.343 4.068 -14.163 1.00 96.94 230 THR A O 1
ATOM 1598 N N . HIS A 1 231 ? -0.430 6.283 -13.778 1.00 97.50 231 HIS A N 1
ATOM 1599 C CA . HIS A 1 231 ? 0.868 6.436 -13.132 1.00 97.50 231 HIS A CA 1
ATOM 1600 C C . HIS A 1 231 ? 0.805 6.404 -11.595 1.00 97.50 231 HIS A C 1
ATOM 1602 O O . HIS A 1 231 ? 1.846 6.312 -10.953 1.00 97.50 231 HIS A O 1
ATOM 1608 N N . GLY A 1 232 ? -0.384 6.485 -10.986 1.00 97.81 232 GLY A N 1
ATOM 1609 C CA . GLY A 1 232 ? -0.533 6.402 -9.527 1.00 97.81 232 GLY A CA 1
ATOM 1610 C C . GLY A 1 232 ? -0.096 5.053 -8.939 1.00 97.81 232 GLY A C 1
ATOM 1611 O O . GLY A 1 232 ? 0.004 4.067 -9.683 1.00 97.81 232 GLY A O 1
ATOM 1612 N N . PRO A 1 233 ? 0.146 5.000 -7.615 1.00 98.12 233 PRO A N 1
ATOM 1613 C CA . PRO A 1 233 ? 0.700 3.830 -6.947 1.00 98.12 233 PRO A CA 1
ATOM 1614 C C . PRO A 1 233 ? -0.201 2.610 -7.131 1.00 98.12 233 PRO A C 1
ATOM 1616 O O . PRO A 1 233 ? -1.430 2.725 -7.108 1.00 98.12 233 PRO A O 1
ATOM 1619 N N . ARG A 1 234 ? 0.409 1.442 -7.354 1.00 96.75 234 ARG A N 1
ATOM 1620 C CA . ARG A 1 234 ? -0.311 0.180 -7.585 1.00 96.75 234 ARG A CA 1
ATOM 1621 C C . ARG A 1 234 ? 0.374 -0.990 -6.906 1.00 96.75 234 ARG A C 1
ATOM 1623 O O . ARG A 1 234 ? -0.089 -1.382 -5.840 1.00 96.75 234 ARG A O 1
ATOM 1630 N N . GLY A 1 235 ? 1.436 -1.528 -7.504 1.00 97.00 235 GLY A N 1
ATOM 1631 C CA . GLY A 1 235 ? 2.186 -2.657 -6.967 1.00 97.00 235 GLY A CA 1
ATOM 1632 C C . GLY A 1 235 ? 2.670 -2.325 -5.565 1.00 97.00 235 GLY A C 1
ATOM 1633 O O . GLY A 1 235 ? 3.193 -1.233 -5.345 1.00 97.00 235 GLY A O 1
ATOM 1634 N N . ILE A 1 236 ? 2.423 -3.227 -4.619 1.00 98.38 236 ILE A N 1
ATOM 1635 C CA . ILE A 1 236 ? 2.689 -3.019 -3.199 1.00 98.38 236 ILE A CA 1
ATOM 1636 C C . ILE A 1 236 ? 2.908 -4.356 -2.495 1.00 98.38 236 ILE A C 1
ATOM 1638 O O . ILE A 1 236 ? 2.283 -5.351 -2.849 1.00 98.38 236 ILE A O 1
ATOM 1642 N N . THR A 1 237 ? 3.805 -4.365 -1.516 1.00 97.44 237 THR A N 1
ATOM 1643 C CA . THR A 1 237 ? 4.095 -5.487 -0.621 1.00 97.44 237 THR A CA 1
ATOM 1644 C C . THR A 1 237 ? 4.663 -4.962 0.706 1.00 97.44 237 THR A C 1
ATOM 1646 O O . THR A 1 237 ? 4.962 -3.771 0.835 1.00 97.44 237 THR A O 1
ATOM 1649 N N . TRP A 1 238 ? 4.854 -5.846 1.681 1.00 95.88 238 TRP A N 1
ATOM 1650 C CA . TRP A 1 238 ? 5.570 -5.565 2.927 1.00 95.88 238 TRP A CA 1
ATOM 1651 C C . TRP A 1 238 ? 6.819 -6.442 3.037 1.00 95.88 238 TRP A C 1
ATOM 1653 O O . TRP A 1 238 ? 6.793 -7.591 2.614 1.00 95.88 238 TRP A O 1
ATOM 1663 N N . THR A 1 239 ? 7.884 -5.940 3.663 1.00 93.00 239 THR A N 1
ATOM 1664 C CA . THR A 1 239 ? 8.884 -6.786 4.343 1.00 93.00 239 THR A CA 1
ATOM 1665 C C . THR A 1 239 ? 8.496 -6.914 5.811 1.00 93.00 239 THR A C 1
ATOM 1667 O O . THR A 1 239 ? 8.071 -5.917 6.407 1.00 93.00 239 THR A O 1
ATOM 1670 N N . LEU A 1 240 ? 8.720 -8.086 6.410 1.00 86.25 240 LEU A N 1
ATOM 1671 C CA . LEU A 1 240 ? 8.382 -8.366 7.812 1.00 86.25 240 LEU A CA 1
ATOM 1672 C C . LEU A 1 240 ? 9.061 -7.382 8.777 1.00 86.25 240 LEU A C 1
ATOM 1674 O O . LEU A 1 240 ? 8.441 -6.937 9.737 1.00 86.25 240 LEU A O 1
ATOM 1678 N N . GLY A 1 241 ? 10.300 -6.988 8.474 1.00 85.94 241 GLY A N 1
ATOM 1679 C CA . GLY A 1 241 ? 11.103 -6.101 9.311 1.00 85.94 241 GLY A CA 1
ATOM 1680 C C . GLY A 1 241 ? 12.143 -6.873 10.120 1.00 85.94 241 GLY A C 1
ATOM 1681 O O . GLY A 1 241 ? 12.679 -7.885 9.669 1.00 85.94 241 GLY A O 1
ATOM 1682 N N . GLU A 1 242 ? 12.454 -6.372 11.308 1.00 87.31 242 GLU A N 1
ATOM 1683 C CA . GLU A 1 242 ? 13.484 -6.905 12.200 1.00 87.31 242 GLU A CA 1
ATOM 1684 C C . GLU A 1 242 ? 12.847 -7.810 13.259 1.00 87.31 242 GLU A C 1
ATOM 1686 O O . GLU A 1 242 ? 11.839 -7.452 13.862 1.00 87.31 242 GLU A O 1
ATOM 1691 N N . TRP A 1 243 ? 13.429 -8.980 13.519 1.00 84.44 243 TRP A N 1
ATOM 1692 C CA . TRP A 1 243 ? 12.943 -9.871 14.573 1.00 84.44 243 TRP A CA 1
ATOM 1693 C C . TRP A 1 243 ? 13.325 -9.356 15.970 1.00 84.44 243 TRP A C 1
ATOM 1695 O O . TRP A 1 243 ? 14.506 -9.147 16.259 1.00 84.44 243 TRP A O 1
ATOM 1705 N N . ASN A 1 244 ? 12.342 -9.204 16.859 1.00 84.44 244 ASN A N 1
ATOM 1706 C CA . ASN A 1 244 ? 12.539 -8.852 18.261 1.00 84.44 244 ASN A CA 1
ATOM 1707 C C . ASN A 1 244 ? 12.316 -10.084 19.152 1.00 84.44 244 ASN A C 1
ATOM 1709 O O . ASN A 1 244 ? 11.185 -10.458 19.453 1.00 84.44 244 ASN A O 1
ATOM 1713 N N . GLU A 1 245 ? 13.410 -10.712 19.589 1.00 85.56 245 GLU A N 1
ATOM 1714 C CA . GLU A 1 245 ? 13.372 -11.886 20.473 1.00 85.56 245 GLU A CA 1
ATOM 1715 C C . GLU A 1 245 ? 12.686 -11.601 21.835 1.00 85.56 245 GLU A C 1
ATOM 1717 O O . GLU A 1 245 ? 11.858 -12.418 22.236 1.00 85.56 245 GLU A O 1
ATOM 1722 N N . PRO A 1 246 ? 12.916 -10.459 22.527 1.00 84.62 246 PRO A N 1
ATOM 1723 C CA . PRO A 1 246 ? 12.190 -10.114 23.757 1.00 84.62 246 PRO A CA 1
ATOM 1724 C C . PRO A 1 246 ? 10.663 -9.990 23.645 1.00 84.62 246 PRO A C 1
ATOM 1726 O O . PRO A 1 246 ? 9.972 -10.350 24.596 1.00 84.62 246 PRO A O 1
ATOM 1729 N N . THR A 1 247 ? 10.128 -9.457 22.539 1.00 79.50 247 THR A N 1
ATOM 1730 C CA . THR A 1 247 ? 8.671 -9.314 22.328 1.00 79.50 247 THR A CA 1
ATOM 1731 C C . THR A 1 247 ? 8.069 -10.426 21.474 1.00 79.50 247 THR A C 1
ATOM 1733 O O . THR A 1 247 ? 6.859 -10.430 21.270 1.00 79.50 247 THR A O 1
ATOM 1736 N N . CYS A 1 248 ? 8.889 -11.365 20.990 1.00 78.50 248 CYS A N 1
ATOM 1737 C CA . CYS A 1 248 ? 8.490 -12.450 20.095 1.00 78.50 248 CYS A CA 1
ATOM 1738 C C . CYS A 1 248 ? 7.718 -11.959 18.850 1.00 78.50 248 CYS A C 1
ATOM 1740 O O . CYS A 1 248 ? 6.726 -12.551 18.425 1.00 78.50 248 CYS A O 1
ATOM 1742 N N . SER A 1 249 ? 8.146 -10.831 18.279 1.00 80.06 249 SER A N 1
ATOM 1743 C CA . SER A 1 249 ? 7.437 -10.175 17.179 1.00 80.06 249 SER A CA 1
ATOM 1744 C C . SER A 1 249 ? 8.405 -9.575 16.170 1.00 80.06 249 SER A C 1
ATOM 1746 O O . SER A 1 249 ? 9.523 -9.187 16.513 1.00 80.06 249 SER A O 1
ATOM 1748 N N . PHE A 1 250 ? 7.960 -9.412 14.926 1.00 83.06 250 PHE A N 1
ATOM 1749 C CA . PHE A 1 250 ? 8.642 -8.499 14.016 1.00 83.06 250 PHE A CA 1
ATOM 1750 C C . PHE A 1 250 ? 8.369 -7.044 14.427 1.00 83.06 250 PHE A C 1
ATOM 1752 O O . PHE A 1 250 ? 7.292 -6.706 14.919 1.00 83.06 250 PHE A O 1
ATOM 1759 N N . ILE A 1 251 ? 9.372 -6.188 14.260 1.00 88.12 251 ILE A N 1
ATOM 1760 C CA . ILE A 1 251 ? 9.317 -4.743 14.487 1.00 88.12 251 ILE A CA 1
ATOM 1761 C C . ILE A 1 251 ? 9.868 -4.014 13.261 1.00 88.12 251 ILE A C 1
ATOM 1763 O O . ILE A 1 251 ? 10.523 -4.608 12.407 1.00 88.12 251 ILE A O 1
ATOM 1767 N N . ASN A 1 252 ? 9.624 -2.707 13.170 1.00 90.12 252 ASN A N 1
ATOM 1768 C CA . ASN A 1 252 ? 10.065 -1.884 12.040 1.00 90.12 252 ASN A CA 1
ATOM 1769 C C . ASN A 1 252 ? 9.670 -2.446 10.647 1.00 90.12 252 ASN A C 1
ATOM 1771 O O . ASN A 1 252 ? 10.501 -2.395 9.733 1.00 90.12 252 ASN A O 1
ATOM 1775 N N . PRO A 1 253 ? 8.434 -2.959 10.443 1.00 93.06 253 PRO A N 1
ATOM 1776 C CA . PRO A 1 253 ? 8.006 -3.465 9.142 1.00 93.06 253 PRO A CA 1
ATOM 1777 C C . PRO A 1 253 ? 8.061 -2.346 8.093 1.00 93.06 253 PRO A C 1
ATOM 1779 O O . PRO A 1 253 ? 7.854 -1.166 8.404 1.00 93.06 253 PRO A O 1
ATOM 1782 N N . LYS A 1 254 ? 8.362 -2.701 6.841 1.00 96.38 254 LYS A N 1
ATOM 1783 C CA . LYS A 1 254 ? 8.531 -1.733 5.742 1.00 96.38 254 LYS A CA 1
ATOM 1784 C C . LYS A 1 254 ? 7.566 -2.044 4.619 1.00 96.38 254 LYS A C 1
ATOM 1786 O O . LYS A 1 254 ? 7.356 -3.206 4.287 1.00 96.38 254 LYS A O 1
ATOM 1791 N N . VAL A 1 255 ? 7.026 -0.997 4.016 1.00 98.25 255 VAL A N 1
ATOM 1792 C CA . VAL A 1 255 ? 6.143 -1.093 2.856 1.00 98.25 255 VAL A CA 1
ATOM 1793 C C . VAL A 1 255 ? 6.974 -0.789 1.625 1.00 98.25 255 VAL A C 1
ATOM 1795 O O . VAL A 1 255 ? 7.668 0.223 1.583 1.00 98.25 255 VAL A O 1
ATOM 1798 N N . TRP A 1 256 ? 6.882 -1.642 0.617 1.00 98.50 256 TRP A N 1
ATOM 1799 C CA . TRP A 1 256 ? 7.467 -1.390 -0.690 1.00 98.50 256 TRP A CA 1
ATOM 1800 C C . TRP A 1 256 ? 6.349 -1.225 -1.698 1.00 98.50 256 TRP A C 1
ATOM 1802 O O . TRP A 1 256 ? 5.465 -2.073 -1.779 1.00 98.50 256 TRP A O 1
ATOM 1812 N N . LEU A 1 257 ? 6.378 -0.148 -2.475 1.00 98.44 257 LEU A N 1
ATOM 1813 C CA . LEU A 1 257 ? 5.384 0.098 -3.515 1.00 98.44 257 LEU A CA 1
ATOM 1814 C C . LEU A 1 257 ? 6.002 0.789 -4.723 1.00 98.44 257 LEU A C 1
ATOM 1816 O O . LEU A 1 257 ? 7.082 1.369 -4.618 1.00 98.44 257 LEU A O 1
ATOM 1820 N N . GLY A 1 258 ? 5.293 0.777 -5.853 1.00 98.06 258 GLY A N 1
ATOM 1821 C CA . GLY A 1 258 ? 5.719 1.520 -7.034 1.00 98.06 258 GLY A CA 1
ATOM 1822 C C . GLY A 1 258 ? 4.648 2.385 -7.693 1.00 98.06 258 GLY A C 1
ATOM 1823 O O . GLY A 1 258 ? 3.452 2.077 -7.668 1.00 98.06 258 GLY A O 1
ATOM 1824 N N . PHE A 1 259 ? 5.117 3.482 -8.289 1.00 98.38 259 PHE A N 1
ATOM 1825 C CA . PHE A 1 259 ? 4.359 4.474 -9.058 1.00 98.38 259 PHE A CA 1
ATOM 1826 C C . PHE A 1 259 ? 5.213 4.996 -10.234 1.00 98.38 259 PHE A C 1
ATOM 1828 O O . PHE A 1 259 ? 6.391 4.665 -10.350 1.00 98.38 259 PHE A O 1
ATOM 1835 N N . LEU A 1 260 ? 4.632 5.796 -11.132 1.00 98.25 260 LEU A N 1
ATOM 1836 C CA . LEU A 1 260 ? 5.344 6.440 -12.245 1.00 98.25 260 LEU A CA 1
ATOM 1837 C C . LEU A 1 260 ? 5.519 7.944 -12.000 1.00 98.25 260 LEU A C 1
ATOM 1839 O O . LEU A 1 260 ? 4.550 8.689 -11.786 1.00 98.25 260 LEU A O 1
ATOM 1843 N N . GLY A 1 261 ? 6.764 8.392 -12.089 1.00 97.12 261 GLY A N 1
ATOM 1844 C CA . GLY A 1 261 ? 7.151 9.791 -12.027 1.00 97.12 261 GLY A CA 1
ATOM 1845 C C . GLY A 1 261 ? 7.179 10.467 -13.391 1.00 97.12 261 GLY A C 1
ATOM 1846 O O . GLY A 1 261 ? 6.590 9.990 -14.369 1.00 97.12 261 GLY A O 1
ATOM 1847 N N . GLY A 1 262 ? 7.828 11.630 -13.447 1.00 91.88 262 GLY A N 1
ATOM 1848 C CA . GLY A 1 262 ? 8.061 12.349 -14.699 1.00 91.88 262 GLY A CA 1
ATOM 1849 C C . GLY A 1 262 ? 8.843 11.497 -15.707 1.00 91.88 262 GLY A C 1
ATOM 1850 O O . GLY A 1 262 ? 9.551 10.568 -15.341 1.00 91.88 262 GLY A O 1
ATOM 1851 N N . GLY A 1 263 ? 8.683 11.767 -17.005 1.00 89.19 263 GLY A N 1
ATOM 1852 C CA . GLY A 1 263 ? 9.478 11.104 -18.051 1.00 89.19 263 GLY A CA 1
ATOM 1853 C C . GLY A 1 263 ? 9.274 9.588 -18.226 1.00 89.19 263 GLY A C 1
ATOM 1854 O O . GLY A 1 263 ? 9.955 8.998 -19.059 1.00 89.19 263 GLY A O 1
ATOM 1855 N N . GLY A 1 264 ? 8.346 8.953 -17.497 1.00 92.44 264 GLY A N 1
ATOM 1856 C CA . GLY A 1 264 ? 8.184 7.493 -17.509 1.00 92.44 264 GLY A CA 1
ATOM 1857 C C . GLY A 1 264 ? 9.171 6.760 -16.591 1.00 92.44 264 GLY A C 1
ATOM 1858 O O . GLY A 1 264 ? 9.523 5.610 -16.852 1.00 92.44 264 GLY A O 1
ATOM 1859 N N . GLU A 1 265 ? 9.641 7.427 -15.539 1.00 97.12 265 GLU A N 1
ATOM 1860 C CA . GLU A 1 265 ? 10.483 6.848 -14.491 1.00 97.12 265 GLU A CA 1
ATOM 1861 C C . GLU A 1 265 ? 9.640 6.014 -13.515 1.00 97.12 265 GLU A C 1
ATOM 1863 O O . GLU A 1 265 ? 8.710 6.522 -12.889 1.00 97.12 265 GLU A O 1
ATOM 1868 N N . GLY A 1 266 ? 9.933 4.717 -13.400 1.00 98.00 266 GLY A N 1
ATOM 1869 C CA . GLY A 1 266 ? 9.289 3.836 -12.427 1.00 98.00 266 GLY A CA 1
ATOM 1870 C C . GLY A 1 266 ? 9.946 4.004 -11.066 1.00 98.00 266 GLY A C 1
ATOM 1871 O O . GLY A 1 266 ? 11.064 3.541 -10.875 1.00 98.00 266 GLY A O 1
ATOM 1872 N N . HIS A 1 267 ? 9.266 4.649 -10.126 1.00 98.50 267 HIS A N 1
ATOM 1873 C CA . HIS A 1 267 ? 9.735 4.747 -8.747 1.00 98.50 267 HIS A CA 1
ATOM 1874 C C . HIS A 1 267 ? 9.335 3.484 -7.994 1.00 98.50 267 HIS A C 1
ATOM 1876 O O . HIS A 1 267 ? 8.171 3.080 -8.039 1.00 98.50 267 HIS A O 1
ATOM 1882 N N . ILE A 1 268 ? 10.291 2.881 -7.293 1.00 98.56 268 ILE A N 1
ATOM 1883 C CA . ILE A 1 268 ? 10.087 1.779 -6.357 1.00 98.56 268 ILE A CA 1
ATOM 1884 C C . ILE A 1 268 ? 10.574 2.274 -4.998 1.00 98.56 268 ILE A C 1
ATOM 1886 O O . ILE A 1 268 ? 11.775 2.368 -4.748 1.00 98.56 268 ILE A O 1
ATOM 1890 N N . VAL A 1 269 ? 9.629 2.640 -4.136 1.00 98.44 269 VAL A N 1
ATOM 1891 C CA . VAL A 1 269 ? 9.916 3.319 -2.870 1.00 98.44 269 VAL A CA 1
ATOM 1892 C C . VAL A 1 269 ? 9.783 2.374 -1.688 1.00 98.44 269 VAL A C 1
ATOM 1894 O O . VAL A 1 269 ? 8.900 1.512 -1.657 1.00 98.44 269 VAL A O 1
ATOM 1897 N N . LYS A 1 270 ? 10.640 2.587 -0.691 1.00 98.19 270 LYS A N 1
ATOM 1898 C CA . LYS A 1 270 ? 10.547 1.977 0.634 1.00 98.19 270 LYS A CA 1
ATOM 1899 C C . LYS A 1 270 ? 9.960 2.998 1.591 1.00 98.19 270 LYS A C 1
ATOM 1901 O O . LYS A 1 270 ? 10.506 4.092 1.730 1.00 98.19 270 LYS A O 1
ATOM 1906 N N . LEU A 1 271 ? 8.892 2.635 2.283 1.00 98.44 271 LEU A N 1
ATOM 1907 C CA . LEU A 1 271 ? 8.312 3.423 3.361 1.00 98.44 271 LEU A CA 1
ATOM 1908 C C . LEU A 1 271 ? 8.487 2.697 4.695 1.00 98.44 271 LEU A C 1
ATOM 1910 O O . LEU A 1 271 ? 8.401 1.469 4.781 1.00 98.44 271 LEU A O 1
ATOM 1914 N N . ASN A 1 272 ? 8.645 3.470 5.760 1.00 97.56 272 ASN A N 1
ATOM 1915 C CA . ASN A 1 272 ? 8.389 3.010 7.110 1.00 97.56 272 ASN A CA 1
ATOM 1916 C C . ASN A 1 272 ? 6.913 2.597 7.229 1.00 97.56 272 ASN A C 1
ATOM 1918 O O . ASN A 1 272 ? 6.028 3.420 6.999 1.00 97.56 272 ASN A O 1
ATOM 1922 N N . GLY A 1 273 ? 6.626 1.344 7.584 1.00 95.88 273 GLY A N 1
ATOM 1923 C CA . GLY A 1 273 ? 5.251 0.843 7.603 1.00 95.88 273 GLY A CA 1
ATOM 1924 C C . GLY A 1 273 ? 4.358 1.483 8.670 1.00 95.88 273 GLY A C 1
ATOM 1925 O O . GLY A 1 273 ? 3.148 1.568 8.481 1.00 95.88 273 GLY A O 1
ATOM 1926 N N . ILE A 1 274 ? 4.950 1.988 9.757 1.00 93.56 274 ILE A N 1
ATOM 1927 C CA . ILE A 1 274 ? 4.221 2.580 10.887 1.00 93.56 274 ILE A CA 1
ATOM 1928 C C . ILE A 1 274 ? 3.975 4.081 10.689 1.00 93.56 274 ILE A C 1
ATOM 1930 O O . ILE A 1 274 ? 2.943 4.584 11.118 1.00 93.56 274 ILE A O 1
ATOM 1934 N N . THR A 1 275 ? 4.891 4.806 10.037 1.00 96.50 275 THR A N 1
ATOM 1935 C CA . THR A 1 275 ? 4.796 6.276 9.890 1.00 96.50 275 THR A CA 1
ATOM 1936 C C . THR A 1 275 ? 4.533 6.761 8.464 1.00 96.50 275 THR A C 1
ATOM 1938 O O . THR A 1 275 ? 4.295 7.950 8.259 1.00 96.50 275 THR A O 1
ATOM 1941 N N . GLY A 1 276 ? 4.644 5.886 7.461 1.00 97.44 276 GLY A N 1
ATOM 1942 C CA . GLY A 1 276 ? 4.601 6.252 6.044 1.00 97.44 276 GLY A CA 1
ATOM 1943 C C . GLY A 1 276 ? 5.833 7.024 5.556 1.00 97.44 276 GLY A C 1
ATOM 1944 O O . GLY A 1 276 ? 5.905 7.368 4.379 1.00 97.44 276 GLY A O 1
ATOM 1945 N N . GLN A 1 277 ? 6.820 7.308 6.415 1.00 98.00 277 GLN A N 1
ATOM 1946 C CA . GLN A 1 277 ? 8.019 8.049 6.022 1.00 98.00 277 GLN A CA 1
ATOM 1947 C C . GLN A 1 277 ? 8.774 7.312 4.909 1.00 98.00 277 GLN A C 1
ATOM 1949 O O . GLN A 1 277 ? 9.124 6.146 5.070 1.00 98.00 277 GLN A O 1
ATOM 1954 N N . MET A 1 278 ? 9.074 8.003 3.810 1.00 97.81 278 MET A N 1
ATOM 1955 C CA . MET A 1 278 ? 9.923 7.468 2.746 1.00 97.81 278 MET A CA 1
ATOM 1956 C C . MET A 1 278 ? 11.367 7.312 3.241 1.00 97.81 278 MET A C 1
ATOM 1958 O O . MET A 1 278 ? 11.965 8.264 3.743 1.00 97.81 278 MET A O 1
ATOM 1962 N N . GLU A 1 279 ? 11.897 6.098 3.112 1.00 97.00 279 GLU A N 1
ATOM 1963 C CA . GLU A 1 279 ? 13.255 5.706 3.503 1.00 97.00 279 GLU A CA 1
ATOM 1964 C C . GLU A 1 279 ? 14.169 5.532 2.280 1.00 97.00 279 GLU A C 1
ATOM 1966 O O . GLU A 1 279 ? 15.342 5.871 2.364 1.00 97.00 279 GLU A O 1
ATOM 1971 N N . GLU A 1 280 ? 13.635 5.054 1.148 1.00 97.25 280 GLU A N 1
ATOM 1972 C CA . GLU A 1 280 ? 14.359 4.884 -0.124 1.00 97.25 280 GLU A CA 1
ATOM 1973 C C . GLU A 1 280 ? 13.451 5.231 -1.314 1.00 97.25 280 GLU A C 1
ATOM 1975 O O . GLU A 1 280 ? 12.243 4.980 -1.261 1.00 97.25 280 GLU A O 1
ATOM 1980 N N . ASP A 1 281 ? 14.042 5.723 -2.406 1.00 97.69 281 ASP A N 1
ATOM 1981 C CA . ASP A 1 281 ? 13.396 5.898 -3.716 1.00 97.69 281 ASP A CA 1
ATOM 1982 C C . ASP A 1 281 ? 14.321 5.360 -4.821 1.00 97.69 281 ASP A C 1
ATOM 1984 O O . ASP A 1 281 ? 15.336 5.973 -5.162 1.00 97.69 281 ASP A O 1
ATOM 1988 N N . LEU A 1 282 ? 14.005 4.171 -5.341 1.00 98.19 282 LEU A N 1
ATOM 1989 C CA . LEU A 1 282 ? 14.774 3.504 -6.389 1.00 98.19 282 LEU A CA 1
ATOM 1990 C C . LEU A 1 282 ? 14.128 3.766 -7.749 1.00 98.19 282 LEU A C 1
ATOM 1992 O O . LEU A 1 282 ? 13.020 3.304 -8.023 1.00 98.19 282 LEU A O 1
ATOM 1996 N N . VAL A 1 283 ? 14.847 4.459 -8.629 1.00 97.81 283 VAL A N 1
ATOM 1997 C CA . VAL A 1 283 ? 14.348 4.815 -9.962 1.00 97.81 283 VAL A CA 1
ATOM 1998 C C . VAL A 1 283 ? 14.722 3.752 -10.998 1.00 97.81 283 VAL A C 1
ATOM 2000 O O . VAL A 1 283 ? 15.897 3.497 -11.263 1.00 97.81 283 VAL A O 1
ATOM 2003 N N . ALA A 1 284 ? 13.709 3.177 -11.645 1.00 97.50 284 ALA A N 1
ATOM 2004 C CA . ALA A 1 284 ? 13.805 2.405 -12.877 1.00 97.50 284 ALA A CA 1
ATOM 2005 C C . ALA A 1 284 ? 13.551 3.337 -14.087 1.00 97.50 284 ALA A C 1
ATOM 2007 O O . ALA A 1 284 ? 12.395 3.597 -14.435 1.00 97.50 284 ALA A O 1
ATOM 2008 N N . PRO A 1 285 ? 14.598 3.881 -14.740 1.00 96.12 285 PRO A N 1
ATOM 2009 C CA . PRO A 1 285 ? 14.430 4.818 -15.851 1.00 96.12 285 PRO A CA 1
ATOM 2010 C C . PRO A 1 285 ? 13.859 4.116 -17.087 1.00 96.12 285 PRO A C 1
ATOM 2012 O O . PRO A 1 285 ? 14.270 2.996 -17.398 1.00 96.12 285 PRO A O 1
ATOM 2015 N N . ALA A 1 286 ? 12.960 4.784 -17.817 1.00 95.31 286 ALA A N 1
ATOM 2016 C CA . ALA A 1 286 ? 12.221 4.200 -18.942 1.00 95.31 286 ALA A CA 1
ATOM 2017 C C . ALA A 1 286 ? 11.560 2.861 -18.553 1.00 95.31 286 ALA A C 1
ATOM 2019 O O . ALA A 1 286 ? 11.973 1.787 -18.993 1.00 95.31 286 ALA A O 1
ATOM 2020 N N . TRP A 1 287 ? 10.575 2.942 -17.659 1.00 97.44 287 TRP A N 1
ATOM 2021 C CA . TRP A 1 287 ? 9.816 1.800 -17.154 1.00 97.44 287 TRP A CA 1
ATOM 2022 C C . TRP A 1 287 ? 8.900 1.200 -18.236 1.00 97.44 287 TRP A C 1
ATOM 2024 O O . TRP A 1 287 ? 8.018 1.886 -18.763 1.00 97.44 287 TRP A O 1
ATOM 2034 N N . ASP A 1 288 ? 9.064 -0.090 -18.543 1.00 96.12 288 ASP A N 1
ATOM 2035 C CA . ASP A 1 288 ? 8.181 -0.830 -19.453 1.00 96.12 288 ASP A CA 1
ATOM 2036 C C . ASP A 1 288 ? 7.045 -1.510 -18.681 1.00 96.12 288 ASP A C 1
ATOM 2038 O O . ASP A 1 288 ? 7.052 -2.710 -18.415 1.00 96.12 288 ASP A O 1
ATOM 2042 N N . GLY A 1 289 ? 6.041 -0.706 -18.335 1.00 94.81 289 GLY A N 1
ATOM 2043 C CA . GLY A 1 289 ? 4.744 -1.170 -17.838 1.00 94.81 289 GLY A CA 1
ATOM 2044 C C . GLY A 1 289 ? 3.593 -0.885 -18.799 1.00 94.81 289 GLY A C 1
ATOM 2045 O O . GLY A 1 289 ? 2.462 -0.719 -18.346 1.00 94.81 289 GLY A O 1
ATOM 2046 N N . GLN A 1 290 ? 3.870 -0.728 -20.101 1.00 93.31 290 GLN A N 1
ATOM 2047 C CA . GLN A 1 290 ? 2.889 -0.308 -21.120 1.00 93.31 290 GLN A CA 1
ATOM 2048 C C . GLN A 1 290 ? 2.126 0.987 -20.753 1.00 93.31 290 GLN A C 1
ATOM 2050 O O . GLN A 1 290 ? 0.914 1.092 -20.935 1.00 93.31 290 GLN A O 1
ATOM 2055 N N . GLY A 1 291 ? 2.834 1.981 -20.201 1.00 93.94 291 GLY A N 1
ATOM 2056 C CA . GLY A 1 291 ? 2.251 3.262 -19.768 1.00 93.94 291 GLY A CA 1
ATOM 2057 C C . GLY A 1 291 ? 1.558 3.233 -18.397 1.00 93.94 291 GLY A C 1
ATOM 2058 O O . GLY A 1 291 ? 0.909 4.210 -18.017 1.00 93.94 291 GLY A O 1
ATOM 2059 N N . TYR A 1 292 ? 1.695 2.136 -17.646 1.00 96.25 292 TYR A N 1
ATOM 2060 C CA . TYR A 1 292 ? 1.226 2.019 -16.267 1.00 96.25 292 TYR A CA 1
ATOM 2061 C C . TYR A 1 292 ? 2.382 1.900 -15.274 1.00 96.25 292 TYR A C 1
ATOM 2063 O O . TYR A 1 292 ? 3.444 1.367 -15.590 1.00 96.25 292 TYR A O 1
ATOM 2071 N N . ALA A 1 293 ? 2.130 2.368 -14.050 1.00 97.31 293 ALA A N 1
ATOM 2072 C CA . ALA A 1 293 ? 2.993 2.166 -12.888 1.00 97.31 293 ALA A CA 1
ATOM 2073 C C . ALA A 1 293 ? 3.358 0.687 -12.647 1.00 97.31 293 ALA A C 1
ATOM 2075 O O . ALA A 1 293 ? 2.595 -0.189 -13.072 1.00 97.31 293 ALA A O 1
ATOM 2076 N N . PRO A 1 294 ? 4.447 0.404 -11.897 1.00 97.62 294 PRO A N 1
ATOM 2077 C CA . PRO A 1 294 ? 4.645 -0.894 -11.253 1.00 97.62 294 PRO A CA 1
ATOM 2078 C C . PRO A 1 294 ? 3.343 -1.352 -10.588 1.00 97.62 294 PRO A C 1
ATOM 2080 O O . PRO A 1 294 ? 2.732 -0.609 -9.823 1.00 97.62 294 PRO A O 1
ATOM 2083 N N . TYR A 1 295 ? 2.857 -2.529 -10.971 1.00 96.88 295 TYR A N 1
ATOM 2084 C CA . TYR A 1 295 ? 1.428 -2.836 -11.052 1.00 96.88 295 TYR A CA 1
ATOM 2085 C C . TYR A 1 295 ? 0.996 -3.955 -10.100 1.00 96.88 295 TYR A C 1
ATOM 2087 O O . TYR A 1 295 ? 0.019 -3.812 -9.357 1.00 96.88 295 TYR A O 1
ATOM 2095 N N . GLY A 1 296 ? 1.731 -5.067 -10.119 1.00 96.25 296 GLY A N 1
ATOM 2096 C CA . GLY A 1 296 ? 1.737 -6.081 -9.065 1.00 96.25 296 GLY A CA 1
ATOM 2097 C C . GLY A 1 296 ? 2.929 -5.873 -8.136 1.00 96.25 296 GLY A C 1
ATOM 2098 O O . GLY A 1 296 ? 3.936 -5.314 -8.568 1.00 96.25 296 GLY A O 1
ATOM 2099 N N . GLY A 1 297 ? 2.807 -6.323 -6.889 1.00 96.38 297 GLY A N 1
ATOM 2100 C CA . GLY A 1 297 ? 3.899 -6.381 -5.920 1.00 96.38 297 GLY A CA 1
ATOM 2101 C C . GLY A 1 297 ? 3.823 -7.682 -5.122 1.00 96.38 297 GLY A C 1
ATOM 2102 O O . GLY A 1 297 ? 2.722 -8.164 -4.873 1.00 96.38 297 GLY A O 1
ATOM 2103 N N . ALA A 1 298 ? 4.971 -8.253 -4.763 1.00 96.00 298 ALA A N 1
ATOM 2104 C CA . ALA A 1 298 ? 5.086 -9.427 -3.894 1.00 96.00 298 ALA A CA 1
ATOM 2105 C C . ALA A 1 298 ? 6.427 -9.415 -3.142 1.00 96.00 298 ALA A C 1
ATOM 2107 O O . ALA A 1 298 ? 7.317 -8.636 -3.478 1.00 96.00 298 ALA A O 1
ATOM 2108 N N . LEU A 1 299 ? 6.573 -10.260 -2.122 1.00 94.94 299 LEU A N 1
ATOM 2109 C CA . LEU A 1 299 ? 7.831 -10.483 -1.404 1.00 94.94 299 LEU A CA 1
ATOM 2110 C C . LEU A 1 299 ? 8.279 -11.933 -1.610 1.00 94.94 299 LEU A C 1
ATOM 2112 O O . LEU A 1 299 ? 7.435 -12.821 -1.544 1.00 94.94 299 LEU A O 1
ATOM 2116 N N . ASP A 1 300 ? 9.573 -12.165 -1.831 1.00 93.56 300 ASP A N 1
ATOM 2117 C CA . ASP A 1 300 ? 10.154 -13.514 -1.797 1.00 93.56 300 ASP A CA 1
ATOM 2118 C C . ASP A 1 300 ? 10.669 -13.907 -0.389 1.00 93.56 300 ASP A C 1
ATOM 2120 O O . ASP A 1 300 ? 10.767 -13.042 0.493 1.00 93.56 300 ASP A O 1
ATOM 2124 N N . PRO A 1 301 ? 11.000 -15.193 -0.145 1.00 89.50 301 PRO A N 1
ATOM 2125 C CA . PRO A 1 301 ? 11.489 -15.663 1.157 1.00 89.50 301 PRO A CA 1
ATOM 2126 C C . PRO A 1 301 ? 12.771 -14.968 1.649 1.00 89.50 301 PRO A C 1
ATOM 2128 O O . PRO A 1 301 ? 12.985 -14.845 2.854 1.00 89.50 301 PRO A O 1
ATOM 2131 N N . GLU A 1 302 ? 13.595 -14.433 0.742 1.00 90.56 302 GLU A N 1
ATOM 2132 C CA . GLU A 1 302 ? 14.790 -13.645 1.076 1.00 90.56 302 GLU A CA 1
ATOM 2133 C C . GLU A 1 302 ? 14.485 -12.175 1.440 1.00 90.56 302 GLU A C 1
ATOM 2135 O O . GLU A 1 302 ? 15.400 -11.361 1.574 1.00 90.56 302 GLU A O 1
ATOM 2140 N N . GLN A 1 303 ? 13.210 -11.814 1.618 1.00 91.06 303 GLN A N 1
ATOM 2141 C CA . GLN A 1 303 ? 12.741 -10.446 1.858 1.00 91.06 303 GLN A CA 1
ATOM 2142 C C . GLN A 1 303 ? 13.165 -9.447 0.765 1.00 91.06 303 GLN A C 1
ATOM 2144 O O . GLN A 1 303 ? 13.441 -8.271 1.042 1.00 91.06 303 GLN A O 1
ATOM 2149 N N . ARG A 1 304 ? 13.173 -9.886 -0.498 1.00 95.12 304 ARG A N 1
ATOM 2150 C CA . ARG A 1 304 ? 13.343 -9.013 -1.665 1.00 95.12 304 ARG A CA 1
ATOM 2151 C C . ARG A 1 304 ? 11.973 -8.725 -2.293 1.00 95.12 304 ARG A C 1
ATOM 2153 O O . ARG A 1 304 ? 11.275 -9.647 -2.721 1.00 95.12 304 ARG A O 1
ATOM 2160 N N . PRO A 1 305 ? 11.554 -7.452 -2.361 1.00 97.25 305 PRO A N 1
ATOM 2161 C CA . PRO A 1 305 ? 10.369 -7.046 -3.105 1.00 97.25 305 PRO A CA 1
ATOM 2162 C C . PRO A 1 305 ? 10.489 -7.327 -4.604 1.00 97.25 305 PRO A C 1
ATOM 2164 O O . PRO A 1 305 ? 11.507 -7.024 -5.231 1.00 97.25 305 PRO A O 1
ATOM 2167 N N . TRP A 1 306 ? 9.401 -7.815 -5.186 1.00 97.69 306 TRP A N 1
ATOM 2168 C CA . TRP A 1 306 ? 9.211 -7.984 -6.620 1.00 97.69 306 TRP A CA 1
ATOM 2169 C C . TRP A 1 306 ? 8.055 -7.125 -7.118 1.00 97.69 306 TRP A C 1
ATOM 2171 O O . TRP A 1 306 ? 7.063 -6.939 -6.415 1.00 97.69 306 TRP A O 1
ATOM 2181 N N . PHE A 1 307 ? 8.170 -6.648 -8.355 1.00 97.88 307 PHE A N 1
ATOM 2182 C CA . PHE A 1 307 ? 7.168 -5.847 -9.047 1.00 97.88 307 PHE A CA 1
ATOM 2183 C C . PHE A 1 307 ? 6.980 -6.313 -10.492 1.00 97.88 307 PHE A C 1
ATOM 2185 O O . PHE A 1 307 ? 7.932 -6.732 -11.149 1.00 97.88 307 PHE A O 1
ATOM 2192 N N . THR A 1 308 ? 5.758 -6.180 -11.009 1.00 96.75 308 THR A N 1
ATOM 2193 C CA . THR A 1 308 ? 5.431 -6.388 -12.436 1.00 96.75 308 THR A CA 1
ATOM 2194 C C . THR A 1 308 ? 5.003 -5.081 -13.087 1.00 96.75 308 THR A C 1
ATOM 2196 O O . THR A 1 308 ? 4.406 -4.240 -12.420 1.00 96.75 308 THR A O 1
ATOM 2199 N N . GLY A 1 309 ? 5.211 -4.914 -14.390 1.00 95.81 309 GLY A N 1
ATOM 2200 C CA . GLY A 1 309 ? 4.367 -4.027 -15.193 1.00 95.81 309 GLY A CA 1
ATOM 2201 C C . GLY A 1 309 ? 2.973 -4.618 -15.441 1.00 95.81 309 GLY A C 1
ATOM 2202 O O . GLY A 1 309 ? 2.675 -5.752 -15.066 1.00 95.81 309 GLY A O 1
ATOM 2203 N N . LEU A 1 310 ? 2.111 -3.874 -16.141 1.00 92.94 310 LEU A N 1
ATOM 2204 C CA . LEU A 1 310 ? 0.831 -4.383 -16.670 1.00 92.94 310 LEU A CA 1
ATOM 2205 C C . LEU A 1 310 ? 1.035 -5.259 -17.934 1.00 92.94 310 LEU A C 1
ATOM 2207 O O . LEU A 1 310 ? 0.165 -5.266 -18.805 1.00 92.94 310 LEU A O 1
ATOM 2211 N N . ARG A 1 311 ? 2.214 -5.896 -18.058 1.00 92.62 311 ARG A N 1
ATOM 2212 C CA . ARG A 1 311 ? 3.007 -6.331 -19.242 1.00 92.62 311 ARG A CA 1
ATOM 2213 C C . ARG A 1 311 ? 4.408 -5.708 -19.149 1.00 92.62 311 ARG A C 1
ATOM 2215 O O . ARG A 1 311 ? 4.598 -4.764 -18.388 1.00 92.62 311 ARG A O 1
ATOM 2222 N N . GLY A 1 312 ? 5.332 -6.166 -19.994 1.00 93.31 312 GLY A N 1
ATOM 2223 C CA . GLY A 1 312 ? 6.632 -5.524 -20.200 1.00 93.31 312 GLY A CA 1
ATOM 2224 C C . GLY A 1 312 ? 7.712 -6.131 -19.316 1.00 93.31 312 GLY A C 1
ATOM 2225 O O . GLY A 1 312 ? 8.184 -7.228 -19.612 1.00 93.31 312 GLY A O 1
ATOM 2226 N N . GLU A 1 313 ? 8.108 -5.454 -18.242 1.00 95.38 313 GLU A N 1
ATOM 2227 C CA . GLU A 1 313 ? 9.167 -5.928 -17.342 1.00 95.38 313 GLU A CA 1
ATOM 2228 C C . GLU A 1 313 ? 8.688 -6.424 -15.966 1.00 95.38 313 GLU A C 1
ATOM 2230 O O . GLU A 1 313 ? 7.622 -6.070 -15.457 1.00 95.38 313 GLU A O 1
ATOM 2235 N N . LEU A 1 314 ? 9.534 -7.252 -15.351 1.00 95.88 314 LEU A N 1
ATOM 2236 C CA . LEU A 1 314 ? 9.566 -7.517 -13.916 1.00 95.88 314 LEU A CA 1
ATOM 2237 C C . LEU A 1 314 ? 10.762 -6.787 -13.304 1.00 95.88 314 LEU A C 1
ATOM 2239 O O . LEU A 1 314 ? 11.811 -6.670 -13.943 1.00 95.88 314 LEU A O 1
ATOM 2243 N N . VAL A 1 315 ? 10.648 -6.392 -12.039 1.00 97.31 315 VAL A N 1
ATOM 2244 C CA . VAL A 1 315 ? 11.779 -5.883 -11.258 1.00 97.31 315 VAL A CA 1
ATOM 2245 C C . VAL A 1 315 ? 11.838 -6.547 -9.893 1.00 97.31 315 VAL A C 1
ATOM 2247 O O . VAL A 1 315 ? 10.835 -6.601 -9.190 1.00 97.31 315 VAL A O 1
ATOM 2250 N N . ARG A 1 316 ? 13.033 -6.995 -9.503 1.00 97.44 316 ARG A N 1
ATOM 2251 C CA . ARG A 1 316 ? 13.368 -7.387 -8.131 1.00 97.44 316 ARG A CA 1
ATOM 2252 C C . ARG A 1 316 ? 14.241 -6.319 -7.485 1.00 97.44 316 ARG A C 1
ATOM 2254 O O . ARG A 1 316 ? 15.212 -5.868 -8.094 1.00 97.44 316 ARG A O 1
ATOM 2261 N N . VAL A 1 317 ? 13.933 -5.959 -6.247 1.00 98.19 317 VAL A N 1
ATOM 2262 C CA . VAL A 1 317 ? 14.766 -5.099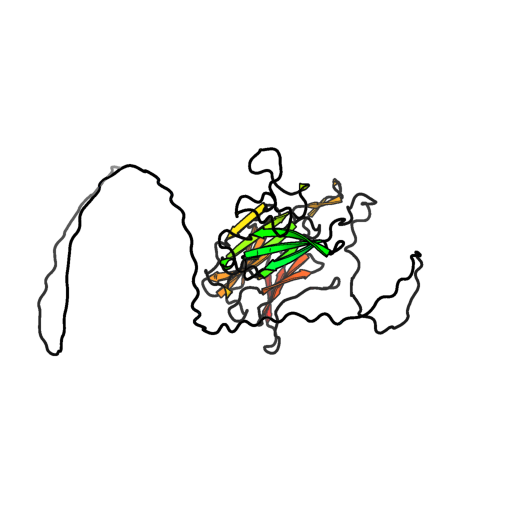 -5.403 1.00 98.19 317 VAL A CA 1
ATOM 2263 C C . VAL A 1 317 ? 15.786 -5.961 -4.658 1.00 98.19 317 VAL A C 1
ATOM 2265 O O . VAL A 1 317 ? 15.416 -6.836 -3.884 1.00 98.19 317 VAL A O 1
ATOM 2268 N N . ASN A 1 318 ? 17.076 -5.718 -4.869 1.00 96.75 318 ASN A N 1
ATOM 2269 C CA . ASN A 1 318 ? 18.165 -6.447 -4.215 1.00 96.75 318 ASN A CA 1
ATOM 2270 C C . ASN A 1 318 ? 18.461 -5.827 -2.839 1.00 96.75 318 ASN A C 1
ATOM 2272 O O . ASN A 1 318 ? 19.386 -5.026 -2.691 1.00 96.75 318 ASN A O 1
ATOM 2276 N N . THR A 1 319 ? 17.623 -6.145 -1.849 1.00 94.00 319 THR A N 1
ATOM 2277 C CA . THR A 1 319 ? 17.709 -5.647 -0.459 1.00 94.00 319 THR A CA 1
ATOM 2278 C C . THR A 1 319 ? 18.935 -6.158 0.306 1.00 94.00 319 THR A C 1
ATOM 2280 O O . THR A 1 319 ? 19.302 -5.586 1.329 1.00 94.00 319 THR A O 1
ATOM 2283 N N . ASP A 1 320 ? 19.596 -7.189 -0.218 1.00 91.88 320 ASP A N 1
ATOM 2284 C CA . ASP A 1 320 ? 20.858 -7.773 0.242 1.00 91.88 320 ASP A CA 1
ATOM 2285 C C . ASP A 1 320 ? 22.106 -6.963 -0.168 1.00 91.88 320 ASP A C 1
ATOM 2287 O O . ASP A 1 320 ? 23.217 -7.254 0.282 1.00 91.88 320 ASP A O 1
ATOM 2291 N N . GLN A 1 321 ? 21.946 -5.942 -1.016 1.00 93.38 321 GLN A N 1
ATOM 2292 C CA . GLN A 1 321 ? 23.041 -5.126 -1.542 1.00 93.38 321 GLN A CA 1
ATOM 2293 C C . GLN A 1 321 ? 23.128 -3.755 -0.861 1.00 93.38 321 GLN A C 1
ATOM 2295 O O . GLN A 1 321 ? 22.129 -3.175 -0.442 1.00 93.38 321 GLN A O 1
ATOM 2300 N N . ASN A 1 322 ? 24.348 -3.214 -0.783 1.00 93.00 322 ASN A N 1
ATOM 2301 C CA . ASN A 1 322 ? 24.609 -1.864 -0.291 1.00 93.00 322 ASN A CA 1
ATOM 2302 C C . ASN A 1 322 ? 25.502 -1.098 -1.294 1.00 93.00 322 ASN A C 1
ATOM 2304 O O . ASN A 1 322 ? 26.691 -1.421 -1.396 1.00 93.00 322 ASN A O 1
ATOM 2308 N N . PRO A 1 323 ? 24.971 -0.107 -2.038 1.00 94.00 323 PRO A N 1
ATOM 2309 C CA . PRO A 1 323 ? 23.578 0.356 -2.018 1.00 94.00 323 PRO A CA 1
ATOM 2310 C C . PRO A 1 323 ? 22.593 -0.697 -2.553 1.00 94.00 323 PRO A C 1
ATOM 2312 O O . PRO A 1 323 ? 22.974 -1.575 -3.330 1.00 94.00 323 PRO A O 1
ATOM 2315 N N . ILE A 1 324 ? 21.322 -0.575 -2.159 1.00 96.62 324 ILE A N 1
ATOM 2316 C CA . ILE A 1 324 ? 20.222 -1.384 -2.705 1.00 96.62 324 ILE A CA 1
ATOM 2317 C C . ILE A 1 324 ? 20.121 -1.117 -4.215 1.00 96.62 324 ILE A C 1
ATOM 2319 O O . ILE A 1 324 ? 20.272 0.020 -4.667 1.00 96.62 324 ILE A O 1
ATOM 2323 N N . SER A 1 325 ? 19.871 -2.161 -5.008 1.00 96.81 325 SER A N 1
ATOM 2324 C CA . SER A 1 325 ? 19.802 -2.064 -6.472 1.00 96.81 325 SER A CA 1
ATOM 2325 C C . SER A 1 325 ? 18.564 -2.754 -7.054 1.00 96.81 325 SER A C 1
ATOM 2327 O O . SER A 1 325 ? 17.831 -3.445 -6.347 1.00 96.81 325 SER A O 1
ATOM 2329 N N . LEU A 1 326 ? 18.328 -2.572 -8.356 1.00 98.19 326 LEU A N 1
ATOM 2330 C CA . LEU A 1 326 ? 17.218 -3.187 -9.087 1.00 98.19 326 LEU A CA 1
ATOM 2331 C C . LEU A 1 326 ? 17.735 -4.200 -10.115 1.00 98.19 326 LEU A C 1
ATOM 2333 O O . LEU A 1 326 ? 18.539 -3.860 -10.983 1.00 98.19 326 LEU A O 1
ATOM 2337 N N . THR A 1 327 ? 17.213 -5.426 -10.081 1.00 97.94 327 THR A N 1
ATOM 2338 C CA . THR A 1 327 ? 17.336 -6.390 -11.182 1.00 97.94 327 THR A CA 1
ATOM 2339 C C . THR A 1 327 ? 16.103 -6.274 -12.071 1.00 97.94 327 THR A C 1
ATOM 2341 O O . THR A 1 327 ? 15.005 -6.611 -11.638 1.00 97.94 327 THR A O 1
ATOM 2344 N N . ARG A 1 328 ? 16.284 -5.804 -13.311 1.00 97.19 328 ARG A N 1
ATOM 2345 C CA . ARG A 1 328 ? 15.217 -5.647 -14.315 1.00 97.19 328 ARG A CA 1
ATOM 2346 C C . ARG A 1 328 ? 15.207 -6.836 -15.276 1.00 97.19 328 ARG A C 1
ATOM 2348 O O . ARG A 1 328 ? 16.265 -7.238 -15.758 1.00 97.19 328 ARG A O 1
ATOM 2355 N N . ILE A 1 329 ? 14.030 -7.396 -15.550 1.00 96.06 329 ILE A N 1
ATOM 2356 C CA . ILE A 1 329 ? 13.847 -8.611 -16.355 1.00 96.06 329 ILE A CA 1
ATOM 2357 C C . ILE A 1 329 ? 12.735 -8.359 -17.377 1.00 96.06 329 ILE A C 1
ATOM 2359 O O . ILE A 1 329 ? 11.557 -8.315 -17.027 1.00 96.06 329 ILE A O 1
ATOM 2363 N N . SER A 1 330 ? 13.091 -8.218 -18.653 1.00 94.81 330 SER A N 1
ATOM 2364 C CA . SER A 1 330 ? 12.106 -8.105 -19.736 1.00 94.81 330 SER A CA 1
ATOM 2365 C C . SER A 1 330 ? 11.345 -9.420 -19.921 1.00 94.81 330 SER A C 1
ATOM 2367 O O . SER A 1 330 ? 11.956 -10.484 -20.040 1.00 94.81 330 SER A O 1
ATOM 2369 N N . GLN A 1 331 ? 10.017 -9.356 -19.990 1.00 91.69 331 GLN A N 1
ATOM 2370 C CA . GLN A 1 331 ? 9.171 -10.508 -20.291 1.00 91.69 331 GLN A CA 1
ATOM 2371 C C . GLN A 1 331 ? 8.939 -10.628 -21.810 1.00 91.69 331 GLN A C 1
ATOM 2373 O O . GLN A 1 331 ? 8.917 -9.619 -22.519 1.00 91.69 331 GLN A O 1
ATOM 2378 N N . PRO A 1 332 ? 8.725 -11.844 -22.347 1.00 90.75 332 PRO A N 1
ATOM 2379 C CA . PRO A 1 332 ? 8.253 -12.016 -23.719 1.00 90.75 332 PRO A CA 1
ATOM 2380 C C . PRO A 1 332 ? 6.930 -11.270 -23.954 1.00 90.75 332 PRO A C 1
ATOM 2382 O O . PRO A 1 332 ? 6.029 -11.333 -23.121 1.00 90.75 332 PRO A O 1
ATOM 2385 N N . GLY A 1 333 ? 6.770 -10.604 -25.103 1.00 87.94 333 GLY A N 1
ATOM 2386 C CA . GLY A 1 333 ? 5.611 -9.732 -25.369 1.00 87.94 333 GLY A CA 1
ATOM 2387 C C . GLY A 1 333 ? 4.236 -10.424 -25.383 1.00 87.94 333 GLY A C 1
ATOM 2388 O O . GLY A 1 333 ? 3.208 -9.754 -25.319 1.00 87.94 333 GLY A O 1
ATOM 2389 N N . ASN A 1 334 ? 4.195 -11.759 -25.437 1.00 91.06 334 ASN A N 1
ATOM 2390 C CA . ASN A 1 334 ? 2.971 -12.550 -25.277 1.00 91.06 334 ASN A CA 1
ATOM 2391 C C . ASN A 1 334 ? 2.552 -12.750 -23.806 1.00 91.06 334 ASN A C 1
ATOM 2393 O O . ASN A 1 334 ? 1.463 -13.264 -23.559 1.00 91.06 334 ASN A O 1
ATOM 2397 N N . ILE A 1 335 ? 3.386 -12.374 -22.832 1.00 90.75 335 ILE A N 1
ATOM 2398 C CA . ILE A 1 335 ? 3.040 -12.395 -21.409 1.00 90.75 335 ILE A CA 1
ATOM 2399 C C . ILE A 1 335 ? 2.153 -11.188 -21.090 1.00 90.75 335 ILE A C 1
ATOM 2401 O O . ILE A 1 335 ? 2.419 -10.066 -21.517 1.00 90.75 335 ILE A O 1
ATOM 2405 N N . GLN A 1 336 ? 1.060 -11.428 -20.366 1.00 91.00 336 GLN A N 1
ATOM 2406 C CA . GLN A 1 336 ? 0.036 -10.433 -20.034 1.00 91.00 336 GLN A CA 1
ATOM 2407 C C . GLN A 1 336 ? -0.083 -10.311 -18.507 1.00 91.00 336 GLN A C 1
ATOM 2409 O O . GLN A 1 336 ? -1.092 -10.685 -17.914 1.00 91.00 336 GLN A O 1
ATOM 2414 N N . THR A 1 337 ? 0.989 -9.857 -17.859 1.00 91.25 337 THR A N 1
ATOM 2415 C CA . THR A 1 337 ? 1.065 -9.687 -16.402 1.00 91.25 337 THR A CA 1
ATOM 2416 C C . THR A 1 337 ? 0.062 -8.646 -15.893 1.00 91.25 337 THR A C 1
ATOM 2418 O O . THR A 1 337 ? -0.143 -7.598 -16.500 1.00 91.25 337 THR A O 1
ATOM 2421 N N . TYR A 1 338 ? -0.587 -8.950 -14.765 1.00 90.50 338 TYR A N 1
ATOM 2422 C CA . TYR A 1 338 ? -1.572 -8.077 -14.095 1.00 90.50 338 TYR A CA 1
ATOM 2423 C C . TYR A 1 338 ? -1.366 -7.998 -12.570 1.00 90.50 338 TYR A C 1
ATOM 2425 O O . TYR A 1 338 ? -1.871 -7.105 -11.887 1.00 90.50 338 TYR A O 1
ATOM 2433 N N . GLY A 1 339 ? -0.627 -8.952 -12.021 1.00 90.50 339 GLY A N 1
ATOM 2434 C CA . GLY A 1 339 ? -0.321 -9.112 -10.611 1.00 90.50 339 GLY A CA 1
ATOM 2435 C C . GLY A 1 339 ? 0.696 -10.237 -10.464 1.00 90.50 339 GLY A C 1
ATOM 2436 O O . GLY A 1 339 ? 1.011 -10.917 -11.443 1.00 90.50 339 GLY A O 1
ATOM 2437 N N . MET A 1 340 ? 1.208 -10.424 -9.255 1.00 92.00 340 MET A N 1
ATOM 2438 C CA . MET A 1 340 ? 2.083 -11.540 -8.919 1.00 92.00 340 MET A CA 1
ATOM 2439 C C . MET A 1 340 ? 1.900 -11.923 -7.455 1.00 92.00 340 MET A C 1
ATOM 2441 O O . MET A 1 340 ? 1.516 -11.090 -6.640 1.00 92.00 340 MET A O 1
ATOM 2445 N N . THR A 1 341 ? 2.228 -13.170 -7.160 1.00 91.06 341 THR A N 1
ATOM 2446 C CA . THR A 1 341 ? 2.655 -13.639 -5.844 1.00 91.06 341 THR A CA 1
ATOM 2447 C C . THR A 1 341 ? 3.971 -14.385 -6.058 1.00 91.06 341 THR A C 1
ATOM 2449 O O . THR A 1 341 ? 4.281 -14.755 -7.193 1.00 91.06 341 THR A O 1
ATOM 2452 N N . VAL A 1 342 ? 4.732 -14.586 -4.993 1.00 89.38 342 VAL A N 1
ATOM 2453 C CA . VAL A 1 342 ? 5.858 -15.528 -4.949 1.00 89.38 342 VAL A CA 1
ATOM 2454 C C . VAL A 1 342 ? 5.420 -16.679 -4.037 1.00 89.38 342 VAL A C 1
ATOM 2456 O O . VAL A 1 342 ? 4.576 -16.452 -3.163 1.00 89.38 342 VAL A O 1
ATOM 2459 N N . ASP A 1 343 ? 5.896 -17.901 -4.276 1.00 86.88 343 ASP A N 1
ATOM 2460 C CA . ASP A 1 343 ? 5.617 -19.033 -3.383 1.00 86.88 343 ASP A CA 1
ATOM 2461 C C . ASP A 1 343 ? 6.735 -19.186 -2.325 1.00 86.88 343 ASP A C 1
ATOM 2463 O O . ASP A 1 343 ? 7.775 -18.531 -2.434 1.00 86.88 343 ASP A O 1
ATOM 2467 N N . PRO A 1 344 ? 6.552 -19.986 -1.258 1.00 82.12 344 PRO A N 1
ATOM 2468 C CA . PRO A 1 344 ? 7.550 -20.095 -0.187 1.00 82.12 344 PRO A CA 1
ATO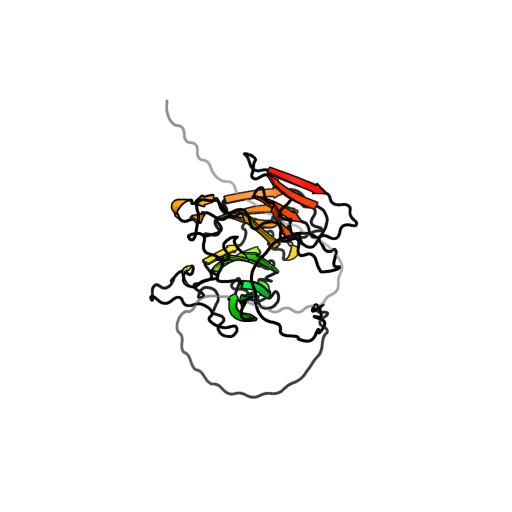M 2469 C C . PRO A 1 344 ? 8.930 -20.644 -0.603 1.00 82.12 344 PRO A C 1
ATOM 2471 O O . PRO A 1 344 ? 9.841 -20.639 0.220 1.00 82.12 344 PRO A O 1
ATO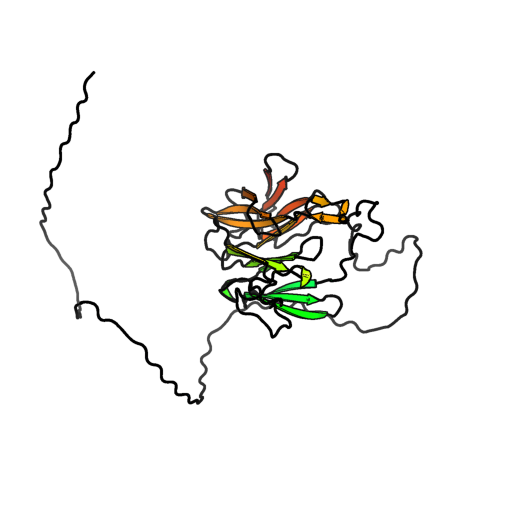M 2474 N N . ASN A 1 345 ? 9.108 -21.086 -1.854 1.00 82.69 345 ASN A N 1
ATOM 2475 C CA . ASN A 1 345 ? 10.378 -21.539 -2.430 1.00 82.69 345 ASN A CA 1
ATOM 2476 C C . ASN A 1 345 ? 11.056 -20.499 -3.353 1.00 82.69 345 ASN A C 1
ATOM 2478 O O . ASN A 1 345 ? 12.184 -20.749 -3.786 1.00 82.69 345 ASN A O 1
ATOM 2482 N N . GLY A 1 346 ? 10.405 -19.362 -3.647 1.00 76.88 346 GLY A N 1
ATOM 2483 C CA . GLY A 1 346 ? 10.923 -18.271 -4.497 1.00 76.88 346 GLY A CA 1
ATOM 2484 C C . GLY A 1 346 ? 10.412 -18.260 -5.938 1.00 76.88 346 GLY A C 1
ATOM 2485 O O . GLY A 1 346 ? 11.234 -17.920 -6.821 1.00 76.88 346 GLY A O 1
#

Secondary structure (DSSP, 8-state):
----------------------------------------------------------------------------------------------------PPPP---TT-TTTS------EEEEE-TTTSEEEEEETTT--EEEEEESSTTGGGG-EEEEEE-TTSSEEEEEETTTTEEEEEESSGGGS--SS-SSS-----STT--PPTT--TTEEEEEE-TT--S-TTTS---EEEE--EEETTTTEEES-EEEEEEE-GGG-EEEEEEETTT--EEEEEEESS--STTS---EEEE-TTS-EEEE-SSSEEEEEETTSSS-EEEEEEPPTT---------TT-

pLDDT: mean 75.0, std 28.44, range [25.34, 98.81]

Solvent-accessible surface area (backbone atoms only — not comparable to full-atom values): 21464 Å² total; per-residue (Å²): 136,85,88,83,87,88,85,89,82,88,88,82,88,82,89,87,88,83,89,82,88,82,89,87,84,83,87,84,88,86,91,82,89,82,86,92,88,85,90,86,85,88,83,89,82,89,83,88,81,90,84,88,83,88,82,89,83,91,80,92,78,89,79,91,70,96,76,88,74,85,82,82,78,89,81,82,90,82,88,81,82,91,84,83,89,80,92,82,86,89,77,97,67,98,63,90,80,74,82,75,51,78,75,78,79,67,71,97,82,43,88,90,58,50,75,72,73,85,67,51,72,49,69,49,52,35,36,75,61,8,28,34,38,40,27,33,67,87,78,71,43,64,44,20,31,43,61,61,47,88,62,32,31,57,22,28,22,70,34,65,32,59,39,85,78,58,50,34,37,40,37,18,15,14,43,61,29,24,42,23,33,34,39,69,45,79,91,70,32,49,68,83,85,72,83,86,64,78,49,52,39,75,25,71,85,42,56,49,60,71,94,58,34,25,29,54,69,37,72,49,61,53,88,61,47,56,81,41,53,54,21,13,30,34,8,34,28,48,39,60,53,46,81,36,76,92,72,44,38,67,41,80,31,30,32,38,37,16,21,15,26,62,94,46,24,26,36,43,32,34,24,38,55,82,68,61,47,75,76,45,78,46,76,40,72,73,47,48,10,83,78,34,13,32,35,9,23,24,46,32,77,85,60,27,46,35,34,27,11,58,19,48,29,36,38,36,40,39,68,91,42,88,75,66,45,76,51,76,43,81,51,64,88,87,52,78,39,69,60,58,76,53,52,78,89,92